Protein AF-X1RFG9-F1 (afdb_monomer)

pLDDT: mean 92.05, std 8.96, range [45.31, 98.62]

Organism: NCBI:txid412755

Mean predicted aligned error: 5.25 Å

Secondary structure (DSSP, 8-state):
-HHHHTTS---EEEE--TTSSHHHHHHHHHHTSTTTTS-EEEEEGGGS-TTTHHHHHH-B--SSS--B--HHHHTTTSEEEEETGGGS-HHHHHHHHHHHHHSEEE-BT---EEE---EEEEEESS-HHHHHHTTSS-HHHHHHH-SEEEE---GGG-GGGHHHHHHHHHHHHHHHHT---PPBPHHHHHHHHHS--TTHHHHHHHHHHHHHHHTBTB-TT--B-GGGS-HHHHTT--

Structure (mmCIF, N/CA/C/O backbone):
data_AF-X1RFG9-F1
#
_entry.id   AF-X1RFG9-F1
#
loop_
_atom_site.group_PDB
_atom_site.id
_atom_site.type_symbol
_atom_site.label_atom_id
_atom_site.label_alt_id
_atom_site.label_comp_id
_atom_site.label_asym_id
_atom_site.label_entity_id
_atom_site.label_seq_id
_atom_site.pdbx_PDB_ins_code
_atom_site.Cartn_x
_atom_site.Cartn_y
_atom_site.Cartn_z
_atom_site.occupancy
_atom_site.B_iso_or_equiv
_atom_site.auth_seq_id
_atom_site.auth_comp_id
_atom_site.auth_asym_id
_atom_site.auth_atom_id
_atom_site.pdbx_PDB_model_num
ATOM 1 N N . THR A 1 1 ? -14.366 -4.151 -11.966 1.00 81.12 1 THR A N 1
ATOM 2 C CA . THR A 1 1 ? -14.651 -4.233 -10.510 1.00 81.12 1 THR A CA 1
ATOM 3 C C . THR A 1 1 ? -14.489 -2.903 -9.799 1.00 81.12 1 THR A C 1
ATOM 5 O O . THR A 1 1 ? -15.421 -2.519 -9.107 1.00 81.12 1 THR A O 1
ATOM 8 N N . ILE A 1 2 ? -13.378 -2.178 -9.997 1.00 88.94 2 ILE A N 1
ATOM 9 C CA . ILE A 1 2 ? -13.101 -0.881 -9.343 1.00 88.94 2 ILE A CA 1
ATOM 10 C C . ILE A 1 2 ? -14.267 0.113 -9.486 1.00 88.94 2 ILE A C 1
ATOM 12 O O . ILE A 1 2 ? -14.798 0.557 -8.475 1.00 88.94 2 ILE A O 1
ATOM 16 N N . GLU A 1 3 ? -14.741 0.374 -10.706 1.00 91.88 3 GLU A N 1
ATOM 17 C CA . GLU A 1 3 ? -15.844 1.319 -10.975 1.00 91.88 3 GLU A CA 1
ATOM 18 C C . GLU A 1 3 ? -17.152 0.976 -10.248 1.00 91.88 3 GLU A C 1
ATOM 20 O O . GLU A 1 3 ? -17.924 1.860 -9.893 1.00 91.88 3 GLU A O 1
ATOM 25 N N . ARG A 1 4 ? -17.396 -0.312 -9.976 1.00 91.94 4 ARG A N 1
ATOM 26 C CA . ARG A 1 4 ? -18.598 -0.772 -9.266 1.00 91.94 4 ARG A CA 1
ATOM 27 C C . ARG A 1 4 ? -18.474 -0.616 -7.753 1.00 91.94 4 ARG A C 1
ATOM 29 O O . ARG A 1 4 ? -19.464 -0.341 -7.086 1.00 91.94 4 ARG A O 1
ATOM 36 N N . VAL A 1 5 ? -17.277 -0.825 -7.202 1.00 93.38 5 VAL A N 1
ATOM 37 C CA . VAL A 1 5 ? -17.048 -0.838 -5.744 1.00 93.38 5 VAL A CA 1
ATOM 38 C C . VAL A 1 5 ? -16.668 0.539 -5.204 1.00 93.38 5 VAL A C 1
ATOM 40 O O . VAL A 1 5 ? -16.960 0.845 -4.045 1.00 93.38 5 VAL A O 1
ATOM 43 N N . ALA A 1 6 ? -16.052 1.383 -6.033 1.00 94.06 6 ALA A N 1
ATOM 44 C CA . ALA A 1 6 ? -15.631 2.732 -5.685 1.00 94.06 6 ALA A CA 1
ATOM 45 C C . ALA A 1 6 ? -16.765 3.632 -5.157 1.00 94.06 6 ALA A C 1
ATOM 47 O O . ALA A 1 6 ? -16.565 4.194 -4.079 1.00 94.06 6 ALA A O 1
ATOM 48 N N . PRO A 1 7 ? -17.959 3.721 -5.783 1.00 94.25 7 PRO A N 1
ATOM 49 C CA . PRO A 1 7 ? -19.032 4.590 -5.290 1.00 94.25 7 PRO A CA 1
ATOM 50 C C . PRO A 1 7 ? -19.696 4.088 -3.997 1.00 94.25 7 PRO A C 1
ATOM 52 O O . PRO A 1 7 ? -20.419 4.838 -3.346 1.00 94.25 7 PRO A O 1
ATOM 55 N N . THR A 1 8 ? -19.467 2.831 -3.600 1.00 93.12 8 THR A N 1
ATOM 56 C CA . THR A 1 8 ? -19.996 2.275 -2.343 1.00 93.12 8 THR A CA 1
ATOM 57 C C . THR A 1 8 ? -19.135 2.685 -1.146 1.00 93.12 8 THR A C 1
ATOM 59 O O . THR A 1 8 ? -17.967 3.004 -1.314 1.00 93.12 8 THR A O 1
ATOM 62 N N . ASN A 1 9 ? -19.656 2.579 0.080 1.00 90.19 9 ASN A N 1
ATOM 63 C CA . ASN A 1 9 ? -18.851 2.673 1.310 1.00 90.19 9 ASN A CA 1
ATOM 64 C C . ASN A 1 9 ? -18.398 1.297 1.835 1.00 90.19 9 ASN A C 1
ATOM 66 O O . ASN A 1 9 ? -18.038 1.161 3.004 1.00 90.19 9 ASN A O 1
ATOM 70 N N . SER A 1 10 ? -18.417 0.260 0.989 1.00 93.19 10 SER A N 1
ATOM 71 C CA . SER A 1 10 ? -18.011 -1.081 1.410 1.00 93.19 10 SER A CA 1
ATOM 72 C C . SER A 1 10 ? -16.511 -1.152 1.716 1.00 93.19 10 SER A C 1
ATOM 74 O O . SER A 1 10 ? -15.704 -0.408 1.138 1.00 93.19 10 SER A O 1
ATOM 76 N N . ARG A 1 11 ? -16.161 -2.076 2.616 1.00 95.00 11 ARG A N 1
ATOM 77 C CA . ARG A 1 11 ? -14.784 -2.434 2.973 1.00 95.00 11 ARG A CA 1
ATOM 78 C C . ARG A 1 11 ? -14.236 -3.390 1.924 1.00 95.00 11 ARG A C 1
ATOM 80 O O . ARG A 1 11 ? -14.920 -4.323 1.503 1.00 95.00 11 ARG A O 1
ATOM 87 N N . ILE A 1 12 ? -13.020 -3.114 1.476 1.00 97.25 12 ILE A N 1
ATOM 88 C CA . ILE A 1 12 ? -12.398 -3.821 0.359 1.00 97.25 12 ILE A CA 1
ATOM 89 C C . ILE A 1 12 ? -11.110 -4.462 0.854 1.00 97.25 12 ILE A C 1
ATOM 91 O O . ILE A 1 12 ? -10.293 -3.789 1.483 1.00 97.25 12 ILE A O 1
ATOM 95 N N . MET A 1 13 ? -10.920 -5.737 0.521 1.00 97.94 13 MET A N 1
ATOM 96 C CA . MET A 1 13 ? -9.656 -6.443 0.708 1.00 97.94 13 MET A CA 1
ATOM 97 C C . MET A 1 13 ? -8.995 -6.650 -0.651 1.00 97.94 13 MET A C 1
ATOM 99 O O . MET A 1 13 ? -9.533 -7.353 -1.503 1.00 97.94 13 MET A O 1
ATOM 103 N N . ILE A 1 14 ? -7.830 -6.040 -0.846 1.00 98.31 14 ILE A N 1
ATOM 104 C CA . ILE A 1 14 ? -7.024 -6.163 -2.057 1.00 98.31 14 ILE A CA 1
ATOM 105 C C . ILE A 1 14 ? -5.952 -7.233 -1.836 1.00 98.31 14 ILE A C 1
ATOM 107 O O . ILE A 1 14 ? -5.046 -7.061 -1.025 1.00 98.31 14 ILE A O 1
ATOM 111 N N . THR A 1 15 ? -6.011 -8.326 -2.579 1.00 97.88 15 THR A N 1
ATOM 112 C CA . THR A 1 15 ? -5.008 -9.396 -2.513 1.00 97.88 15 THR A CA 1
ATOM 113 C C . THR A 1 15 ? -4.150 -9.395 -3.766 1.00 97.88 15 THR A C 1
ATOM 115 O O . THR A 1 15 ? -4.581 -8.954 -4.830 1.00 97.88 15 THR A O 1
ATOM 118 N N . GLY A 1 16 ? -2.906 -9.838 -3.636 1.00 96.88 16 GLY A N 1
ATOM 119 C CA . GLY A 1 16 ? -1.986 -9.932 -4.762 1.00 96.88 16 GLY A CA 1
ATOM 120 C C . GLY A 1 16 ? -0.528 -9.837 -4.327 1.00 96.88 16 GLY A C 1
ATOM 121 O O . GLY A 1 16 ? -0.236 -9.360 -3.222 1.00 96.88 16 GLY A O 1
ATOM 122 N N . PRO A 1 17 ? 0.409 -10.249 -5.187 1.00 96.25 17 PRO A N 1
ATOM 123 C CA . PRO A 1 17 ? 1.809 -10.341 -4.813 1.00 96.25 17 PRO A CA 1
ATOM 124 C C . PRO A 1 17 ? 2.425 -8.971 -4.493 1.00 96.25 17 PRO A C 1
ATOM 126 O O . PRO A 1 17 ? 1.885 -7.895 -4.795 1.00 96.25 17 PRO A O 1
ATOM 129 N N . SER A 1 18 ? 3.577 -8.994 -3.821 1.00 93.50 18 SER A N 1
ATOM 130 C CA . SER A 1 18 ? 4.310 -7.768 -3.499 1.00 93.50 18 SER A CA 1
ATOM 131 C C . SER A 1 18 ? 4.731 -7.044 -4.780 1.00 93.50 18 SER A C 1
ATOM 133 O O . SER A 1 18 ? 5.185 -7.654 -5.744 1.00 93.50 18 SER A O 1
ATOM 135 N N . GLY A 1 19 ? 4.562 -5.721 -4.798 1.00 93.69 19 GLY A N 1
ATOM 136 C CA . GLY A 1 19 ? 4.935 -4.896 -5.949 1.00 93.69 1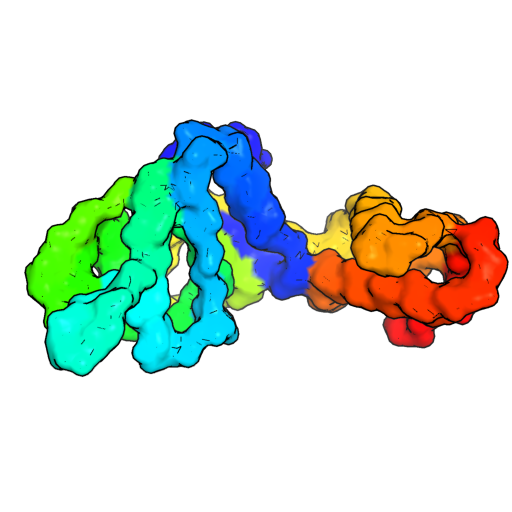9 GLY A CA 1
ATOM 137 C C . GLY A 1 19 ? 3.963 -4.949 -7.133 1.00 93.69 19 GLY A C 1
ATOM 138 O O . GLY A 1 19 ? 4.248 -4.328 -8.149 1.00 93.69 19 GLY A O 1
ATOM 139 N N . ALA A 1 20 ? 2.815 -5.628 -7.028 1.00 96.12 20 ALA A N 1
ATOM 140 C CA . ALA A 1 20 ? 1.841 -5.739 -8.122 1.00 96.12 20 ALA A CA 1
ATOM 141 C C . ALA A 1 20 ? 0.942 -4.499 -8.325 1.00 96.12 20 ALA A C 1
ATOM 143 O O . ALA A 1 20 ? 0.109 -4.480 -9.221 1.00 96.12 20 ALA A O 1
ATOM 144 N N . GLY A 1 21 ? 1.073 -3.444 -7.514 1.00 95.25 21 GLY A N 1
ATOM 145 C CA . GLY A 1 21 ? 0.243 -2.235 -7.658 1.00 95.25 21 GLY A CA 1
ATOM 146 C C . GLY A 1 21 ? -1.072 -2.253 -6.863 1.00 95.25 21 GLY A C 1
ATOM 147 O O . GLY A 1 21 ? -2.044 -1.603 -7.248 1.00 95.25 21 GLY A O 1
ATOM 148 N N . LYS A 1 22 ? -1.105 -2.953 -5.719 1.00 97.38 22 LYS A N 1
ATOM 149 C CA . LYS A 1 22 ? -2.248 -2.936 -4.783 1.00 97.38 22 LYS A CA 1
ATOM 150 C C . LYS A 1 22 ? -2.592 -1.522 -4.294 1.00 97.38 22 LYS A C 1
ATOM 152 O O . LYS A 1 22 ? -3.759 -1.145 -4.282 1.00 97.38 22 LYS A O 1
ATOM 157 N N . GLU A 1 23 ? -1.583 -0.702 -3.991 1.00 96.31 23 GLU A N 1
ATOM 158 C CA . GLU A 1 23 ? -1.803 0.695 -3.588 1.00 96.31 23 GLU A CA 1
ATOM 159 C C . GLU A 1 23 ? -2.392 1.539 -4.725 1.00 96.31 23 GLU A C 1
ATOM 161 O O . GLU A 1 23 ? -3.317 2.311 -4.489 1.00 96.31 23 GLU A O 1
ATOM 166 N N . LEU A 1 24 ? -1.918 1.372 -5.966 1.00 94.81 24 LEU A N 1
ATOM 167 C CA . LEU A 1 24 ? -2.497 2.065 -7.125 1.00 94.81 24 LEU A CA 1
ATOM 168 C C . LEU A 1 24 ? -3.969 1.691 -7.309 1.00 94.81 24 LEU A C 1
ATOM 170 O O . LEU A 1 24 ? -4.799 2.560 -7.557 1.00 94.81 24 LEU A O 1
ATOM 174 N N . THR A 1 25 ? -4.306 0.419 -7.091 1.00 97.06 25 THR A N 1
ATOM 175 C CA . THR A 1 25 ? -5.696 -0.051 -7.088 1.00 97.06 25 THR A CA 1
ATOM 176 C C . THR A 1 25 ? -6.516 0.649 -5.998 1.00 97.06 25 THR A C 1
ATOM 178 O O . THR A 1 25 ? -7.604 1.151 -6.277 1.00 97.06 25 THR A O 1
ATOM 181 N N . ALA A 1 26 ? -5.992 0.762 -4.772 1.00 97.88 26 ALA A N 1
ATOM 182 C CA . ALA A 1 26 ? -6.652 1.487 -3.682 1.00 97.88 26 ALA A CA 1
ATOM 183 C C . ALA A 1 26 ? -6.827 2.987 -3.984 1.00 97.88 26 ALA A C 1
ATOM 185 O O . ALA A 1 26 ? -7.887 3.554 -3.710 1.00 97.88 26 ALA A O 1
ATOM 186 N N . ARG A 1 27 ? -5.823 3.629 -4.593 1.00 97.69 27 ARG A N 1
ATOM 187 C CA . ARG A 1 27 ? -5.884 5.038 -5.012 1.00 97.69 27 ARG A CA 1
ATOM 188 C C . ARG A 1 27 ? -6.893 5.263 -6.136 1.00 97.69 27 ARG A C 1
ATOM 190 O O . ARG A 1 27 ? -7.629 6.243 -6.087 1.00 97.69 27 ARG A O 1
ATOM 197 N N . ALA A 1 28 ? -6.988 4.345 -7.096 1.00 97.12 28 ALA A N 1
ATOM 198 C CA . ALA A 1 28 ? -8.013 4.389 -8.136 1.00 97.12 28 ALA A CA 1
ATOM 199 C C . ALA A 1 28 ? -9.425 4.264 -7.539 1.00 97.12 28 ALA A C 1
ATOM 201 O O . ALA A 1 28 ? -10.320 5.029 -7.895 1.00 97.12 28 ALA A O 1
ATOM 202 N N . ILE A 1 29 ? -9.614 3.360 -6.567 1.00 97.88 29 ILE A N 1
ATOM 203 C CA . ILE A 1 29 ? -10.873 3.249 -5.813 1.00 97.88 29 ILE A CA 1
ATOM 204 C C . ILE A 1 29 ? -11.190 4.565 -5.093 1.00 97.88 29 ILE A C 1
ATOM 206 O O . ILE A 1 29 ? -12.329 5.019 -5.149 1.00 97.88 29 ILE A O 1
ATOM 210 N N . HIS A 1 30 ? -10.206 5.190 -4.439 1.00 98.38 30 HIS A N 1
ATOM 211 C CA . HIS A 1 30 ? -10.390 6.481 -3.774 1.00 98.38 30 HIS A CA 1
ATOM 212 C C . HIS A 1 30 ? -10.837 7.577 -4.747 1.00 98.38 30 HIS A C 1
ATOM 214 O O . HIS A 1 30 ? -11.851 8.231 -4.497 1.00 98.38 30 HIS A O 1
ATOM 220 N N . ALA A 1 31 ? -10.127 7.730 -5.868 1.00 97.81 31 ALA A N 1
ATOM 221 C CA . ALA A 1 31 ? -10.395 8.755 -6.876 1.00 97.81 31 ALA A CA 1
ATOM 222 C C . ALA A 1 31 ? -11.808 8.649 -7.474 1.00 97.81 31 ALA A C 1
ATOM 224 O O . ALA A 1 31 ? -12.441 9.667 -7.740 1.00 97.81 31 ALA A O 1
ATOM 225 N N . LEU A 1 32 ? -12.319 7.426 -7.630 1.00 97.38 32 LEU A N 1
ATOM 226 C CA . LEU A 1 32 ? -13.655 7.147 -8.167 1.00 97.38 32 LEU A CA 1
ATOM 227 C C . LEU A 1 32 ? -14.749 7.055 -7.085 1.00 97.38 32 LEU A C 1
ATOM 229 O O . LEU A 1 32 ? -15.901 6.753 -7.394 1.00 97.38 32 LEU A O 1
ATOM 233 N N . SER A 1 33 ? -14.410 7.265 -5.811 1.00 97.25 33 SER A N 1
ATOM 234 C CA . SER A 1 33 ? -15.366 7.171 -4.705 1.00 97.25 33 SER A CA 1
ATOM 235 C C . SER A 1 33 ? -16.075 8.491 -4.413 1.00 97.25 33 SER A C 1
ATOM 237 O O . SER A 1 33 ? -15.621 9.572 -4.786 1.00 97.25 33 SER A O 1
ATOM 239 N N . THR A 1 34 ? -17.151 8.417 -3.627 1.00 96.56 34 THR A N 1
ATOM 240 C CA . THR A 1 34 ? -17.831 9.594 -3.057 1.00 96.56 34 THR A CA 1
ATOM 241 C C . THR A 1 34 ? -16.954 10.387 -2.079 1.00 96.56 34 THR A C 1
ATOM 243 O O . THR A 1 34 ? -17.296 11.514 -1.729 1.00 96.56 34 THR A O 1
ATOM 246 N N . ARG A 1 35 ? -15.815 9.819 -1.657 1.00 96.81 35 ARG A N 1
ATOM 247 C CA . ARG A 1 35 ? -14.840 10.414 -0.734 1.00 96.81 35 ARG A CA 1
ATOM 248 C C . ARG A 1 35 ? -13.589 10.948 -1.430 1.00 96.81 35 ARG A C 1
ATOM 250 O O . ARG A 1 35 ? -12.638 11.284 -0.743 1.00 96.81 35 ARG A O 1
ATOM 257 N N . SER A 1 36 ? -13.580 11.067 -2.758 1.00 97.19 36 SER A N 1
ATOM 258 C CA . SER A 1 36 ? -12.397 11.461 -3.545 1.00 97.19 36 SER A CA 1
ATOM 259 C C . SER A 1 36 ? -11.780 12.818 -3.176 1.00 97.19 36 SER A C 1
ATOM 261 O O . SER A 1 36 ? -10.603 13.046 -3.444 1.00 97.19 36 SER A O 1
ATOM 263 N N . LYS A 1 37 ? -12.561 13.717 -2.560 1.00 97.81 37 LYS A N 1
ATOM 264 C CA . LYS A 1 37 ? -12.093 15.014 -2.035 1.00 97.81 37 LYS A CA 1
ATOM 265 C C . LYS A 1 37 ? -11.505 14.933 -0.619 1.00 97.81 37 LYS A C 1
ATOM 267 O O . LYS A 1 37 ? -10.949 15.920 -0.147 1.00 97.81 37 LYS A O 1
ATOM 272 N N . GLY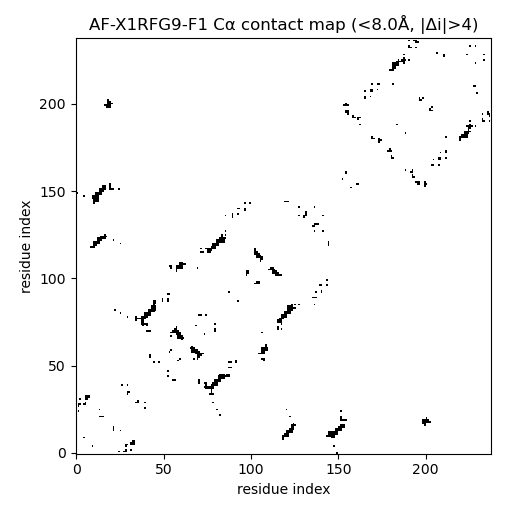 A 1 38 ? -11.694 13.812 0.073 1.00 97.88 38 GLY A N 1
ATOM 273 C CA . GLY A 1 38 ? -11.180 13.570 1.415 1.00 97.88 38 GLY A CA 1
ATOM 274 C C . GLY A 1 38 ? -9.725 13.088 1.409 1.00 97.88 38 GLY A C 1
ATOM 275 O O . GLY A 1 38 ? -9.135 12.865 0.349 1.00 97.88 38 GLY A O 1
ATOM 276 N N . PRO A 1 39 ? -9.124 12.926 2.598 1.00 98.38 39 PRO A N 1
ATOM 277 C CA . PRO A 1 39 ? -7.765 12.419 2.720 1.00 98.38 39 PRO A CA 1
ATOM 278 C C . PRO A 1 39 ? -7.665 10.946 2.296 1.00 98.38 39 PRO A C 1
ATOM 280 O O . PRO A 1 39 ? -8.539 10.131 2.592 1.00 98.38 39 PRO A O 1
ATOM 283 N N . PHE A 1 40 ? -6.551 10.591 1.654 1.00 98.62 40 PHE A N 1
ATOM 284 C CA . PHE A 1 40 ? -6.126 9.203 1.466 1.00 98.62 40 PHE A CA 1
ATOM 285 C C . PHE A 1 40 ? -4.880 8.959 2.310 1.00 98.62 40 PHE A C 1
ATOM 287 O O . PHE A 1 40 ? -3.779 9.362 1.928 1.00 98.62 40 PHE A O 1
ATOM 294 N N . VAL A 1 41 ? -5.055 8.308 3.456 1.00 98.50 41 VAL A N 1
ATOM 295 C CA . VAL A 1 41 ? -3.961 8.007 4.385 1.00 98.50 41 VAL A CA 1
ATOM 296 C C . VAL A 1 41 ? -3.508 6.574 4.160 1.00 98.50 41 VAL A C 1
ATOM 298 O O . VAL A 1 41 ? -4.315 5.648 4.220 1.00 98.50 41 VAL A O 1
ATOM 301 N N . ASN A 1 42 ? -2.220 6.390 3.880 1.00 98.12 42 ASN A N 1
ATOM 302 C CA . ASN A 1 42 ? -1.606 5.076 3.713 1.00 98.12 42 ASN A CA 1
ATOM 303 C C . ASN A 1 42 ? -0.836 4.715 4.985 1.00 98.12 42 ASN A C 1
ATOM 305 O O . ASN A 1 42 ? 0.112 5.410 5.343 1.00 98.12 42 ASN A O 1
ATOM 309 N N . LEU A 1 43 ? -1.221 3.615 5.626 1.00 98.00 43 LEU A N 1
ATOM 310 C CA . LEU A 1 43 ? -0.493 3.024 6.740 1.00 98.00 43 LEU A CA 1
ATOM 311 C C . LEU A 1 43 ? 0.011 1.645 6.316 1.00 98.00 43 LEU A C 1
ATOM 313 O O . LEU A 1 43 ? -0.777 0.727 6.086 1.00 98.00 43 LEU A O 1
ATOM 317 N N . ASN A 1 44 ? 1.332 1.506 6.202 1.00 97.00 44 ASN A N 1
ATOM 318 C CA . ASN A 1 44 ? 1.972 0.255 5.817 1.00 97.00 44 ASN A CA 1
ATOM 319 C C . ASN A 1 44 ? 2.444 -0.516 7.046 1.00 97.00 44 ASN A C 1
ATOM 321 O O . ASN A 1 44 ? 3.441 -0.150 7.673 1.00 97.00 44 ASN A O 1
ATOM 325 N N . ALA A 1 45 ? 1.732 -1.597 7.368 1.00 96.31 45 ALA A N 1
ATOM 326 C CA . ALA A 1 45 ? 2.003 -2.361 8.572 1.00 96.31 45 ALA A CA 1
ATOM 327 C C . ALA A 1 45 ? 3.378 -3.045 8.533 1.00 96.31 45 ALA A C 1
ATOM 329 O O . ALA A 1 45 ? 4.059 -3.094 9.551 1.00 96.31 45 ALA A O 1
ATOM 330 N N . ALA A 1 46 ? 3.842 -3.456 7.349 1.00 94.88 46 ALA A N 1
ATOM 331 C CA . ALA A 1 46 ? 5.142 -4.103 7.175 1.00 94.88 46 ALA A CA 1
ATOM 332 C C . ALA A 1 46 ? 6.348 -3.179 7.455 1.00 94.88 46 ALA A C 1
ATOM 334 O O . ALA A 1 46 ? 7.471 -3.659 7.581 1.00 94.88 46 ALA A O 1
ATOM 335 N N . THR A 1 47 ? 6.148 -1.856 7.529 1.00 94.62 47 THR A N 1
ATOM 336 C CA . THR A 1 47 ? 7.226 -0.878 7.794 1.00 94.62 47 THR A CA 1
ATOM 337 C C . THR A 1 47 ? 7.238 -0.339 9.223 1.00 94.62 47 THR A C 1
ATOM 339 O O . THR A 1 47 ? 8.102 0.467 9.562 1.00 94.62 47 THR A O 1
ATOM 342 N N . ILE A 1 48 ? 6.276 -0.741 10.056 1.00 95.44 48 ILE A N 1
ATOM 343 C CA . ILE A 1 48 ? 6.101 -0.222 11.414 1.00 95.44 48 ILE A CA 1
ATOM 344 C C . ILE A 1 48 ? 6.455 -1.330 12.402 1.00 95.44 48 ILE A C 1
ATOM 346 O O . ILE A 1 48 ? 5.977 -2.455 12.273 1.00 95.44 48 ILE A O 1
ATOM 350 N N . THR A 1 49 ? 7.285 -1.023 13.402 1.00 95.94 49 THR A N 1
ATOM 351 C CA . THR A 1 49 ? 7.599 -2.010 14.442 1.00 95.94 49 THR A CA 1
ATOM 352 C C . THR A 1 49 ? 6.346 -2.328 15.265 1.00 95.94 49 THR A C 1
ATOM 354 O O . THR A 1 49 ? 5.497 -1.444 15.445 1.00 95.94 49 THR A O 1
ATOM 357 N N . PRO A 1 50 ? 6.204 -3.556 15.794 1.00 93.62 50 PRO A N 1
ATOM 358 C CA . PRO A 1 50 ? 5.012 -3.944 16.542 1.00 93.62 50 PRO A CA 1
ATOM 359 C C . PRO A 1 50 ? 4.643 -2.978 17.675 1.00 93.62 50 PRO A C 1
ATOM 361 O O . PRO A 1 50 ? 3.473 -2.641 17.847 1.00 93.62 50 PRO A O 1
ATOM 364 N N . GLU A 1 51 ? 5.647 -2.458 18.380 1.00 92.31 51 GLU A N 1
ATOM 365 C CA . GLU A 1 51 ? 5.504 -1.561 19.533 1.00 92.31 51 GLU A CA 1
ATOM 366 C C . GLU A 1 51 ? 4.975 -0.179 19.131 1.00 92.31 51 GLU A C 1
ATOM 368 O O . GLU A 1 51 ? 4.346 0.513 19.929 1.00 92.31 51 GLU A O 1
ATOM 373 N N . ARG A 1 52 ? 5.224 0.239 17.884 1.00 94.81 52 ARG A N 1
ATOM 374 C CA . ARG A 1 52 ? 4.793 1.540 17.362 1.00 94.81 52 ARG A CA 1
ATOM 375 C C . ARG A 1 52 ? 3.459 1.489 16.635 1.00 94.81 52 ARG A C 1
ATOM 377 O O . ARG A 1 52 ? 2.863 2.545 16.433 1.00 94.81 52 ARG A O 1
ATOM 384 N N . MET A 1 53 ? 2.970 0.304 16.267 1.00 96.50 53 MET A N 1
ATOM 385 C CA . MET A 1 53 ? 1.769 0.159 15.439 1.00 96.50 53 MET A CA 1
ATOM 386 C C . MET A 1 53 ? 0.565 0.911 16.005 1.00 96.50 53 MET A C 1
ATOM 388 O O . MET A 1 53 ? -0.132 1.618 15.280 1.00 96.50 53 MET A O 1
ATOM 392 N N . GLU A 1 54 ? 0.323 0.779 17.308 1.00 94.94 54 GLU A N 1
ATOM 393 C CA . GLU A 1 54 ? -0.818 1.434 17.938 1.00 94.94 54 GLU A CA 1
ATOM 394 C C . GLU A 1 54 ? -0.693 2.956 17.930 1.00 94.94 54 GLU A C 1
ATOM 396 O O . GLU A 1 54 ? -1.679 3.645 17.688 1.00 94.94 54 GLU A O 1
ATOM 401 N N . VAL A 1 55 ? 0.513 3.483 18.141 1.00 95.06 55 VAL A N 1
ATOM 402 C CA . VAL A 1 55 ? 0.761 4.928 18.121 1.00 95.06 55 VAL A CA 1
ATOM 403 C C . VAL A 1 55 ? 0.596 5.488 16.709 1.00 95.06 55 VAL A C 1
ATOM 405 O O . VAL A 1 55 ? 0.024 6.560 16.546 1.00 95.06 55 VAL A O 1
ATOM 408 N N . GLU A 1 56 ? 1.044 4.777 15.673 1.00 96.81 56 GLU A N 1
ATOM 409 C CA . GLU A 1 56 ? 0.843 5.213 14.284 1.00 96.81 56 GLU A CA 1
ATOM 410 C C . GLU A 1 56 ? -0.642 5.159 13.876 1.00 96.81 56 GLU A C 1
ATOM 412 O O . GLU A 1 56 ? -1.134 6.054 13.189 1.00 96.81 56 GLU A O 1
ATOM 417 N N . LEU A 1 57 ? -1.390 4.149 14.331 1.00 96.94 57 LEU A N 1
ATOM 418 C CA . LEU A 1 57 ? -2.794 3.962 13.955 1.00 96.94 57 LEU A CA 1
ATOM 419 C C . LEU A 1 57 ? -3.764 4.850 14.756 1.00 96.94 57 LEU A C 1
ATOM 421 O O . LEU A 1 57 ? -4.663 5.464 14.175 1.00 96.94 57 LEU 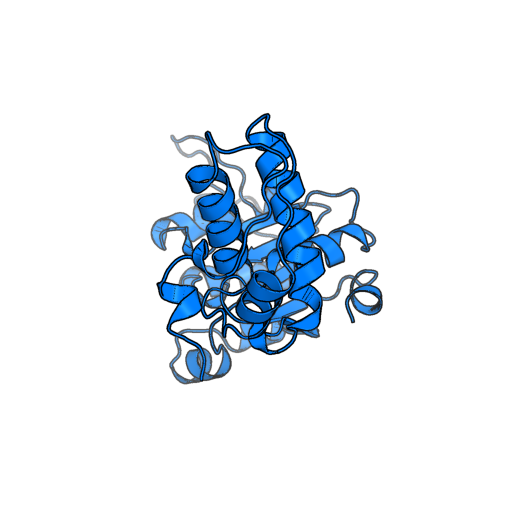A O 1
ATOM 425 N N . PHE A 1 58 ? -3.586 4.916 16.078 1.00 96.56 58 PHE A N 1
ATOM 426 C CA . PHE A 1 58 ? -4.489 5.588 17.023 1.00 96.56 58 PHE A CA 1
ATOM 427 C C . PHE A 1 58 ? -3.934 6.912 17.564 1.00 96.56 58 PHE A C 1
ATOM 429 O O . PHE A 1 58 ? -4.683 7.695 18.144 1.00 96.56 58 PHE A O 1
ATOM 436 N N . GLY A 1 59 ? -2.646 7.205 17.383 1.00 95.50 59 GLY A N 1
ATOM 437 C CA . GLY A 1 59 ? -2.014 8.371 17.996 1.00 95.50 59 GLY A CA 1
ATOM 438 C C . GLY A 1 59 ? -1.775 8.190 19.496 1.00 95.50 59 GLY A C 1
ATOM 439 O O . GLY A 1 59 ? -2.101 7.156 20.083 1.00 95.50 59 GLY A O 1
ATOM 440 N N . THR A 1 60 ? -1.222 9.220 20.133 1.00 93.88 60 THR A N 1
ATOM 441 C CA . THR A 1 60 ? -0.972 9.249 21.583 1.00 93.88 60 THR A CA 1
ATOM 442 C C . THR A 1 60 ? -1.530 10.525 22.195 1.00 93.88 60 THR A C 1
ATOM 444 O O . THR A 1 60 ? -1.446 11.598 21.584 1.00 93.88 60 THR A O 1
ATOM 447 N N . GLU A 1 61 ? -2.093 10.421 23.399 1.00 88.69 61 GLU A N 1
ATOM 448 C CA . GLU A 1 61 ? -2.284 11.605 24.239 1.00 88.69 61 GLU A CA 1
ATOM 449 C C . GLU A 1 61 ? -0.942 12.075 24.811 1.00 88.69 61 GLU A C 1
ATOM 451 O O . GLU A 1 61 ? 0.025 11.313 24.889 1.00 88.69 61 GLU A O 1
ATOM 456 N N . SER A 1 62 ? -0.888 13.351 25.192 1.00 76.56 62 SER A N 1
ATOM 457 C CA . SER A 1 62 ? 0.241 13.895 25.941 1.00 76.56 62 SER A CA 1
ATOM 458 C C . SER A 1 62 ? -0.005 13.681 27.431 1.00 76.56 62 SER A C 1
ATOM 460 O O . SER A 1 62 ? -0.893 14.310 27.997 1.00 76.56 62 SER A O 1
ATOM 462 N N . ASP A 1 63 ? 0.802 12.821 28.047 1.00 59.44 63 ASP A N 1
ATOM 463 C CA . ASP A 1 63 ? 0.974 12.747 29.504 1.00 59.44 63 ASP A CA 1
ATOM 464 C C . ASP A 1 63 ? 2.472 12.952 29.817 1.00 59.44 63 ASP A C 1
ATOM 466 O O . ASP A 1 63 ? 3.175 12.082 30.325 1.00 59.44 63 ASP A O 1
ATOM 470 N N . GLY A 1 64 ? 3.004 14.101 29.367 1.00 62.53 64 GLY A N 1
ATOM 471 C CA . GLY A 1 64 ? 4.427 14.469 29.475 1.00 62.53 64 GLY A CA 1
ATOM 472 C C . GLY A 1 64 ? 5.284 14.253 28.214 1.00 62.53 64 GLY A C 1
ATOM 473 O O . GLY A 1 64 ? 6.480 14.529 28.252 1.00 62.53 64 GLY A O 1
ATOM 474 N N . GLY A 1 65 ? 4.695 13.801 27.097 1.00 66.38 65 GLY A N 1
ATOM 475 C CA . GLY A 1 65 ? 5.344 13.670 25.777 1.00 66.38 65 GLY A CA 1
ATOM 476 C C . GLY A 1 65 ? 4.645 14.467 24.663 1.00 66.38 65 GLY A C 1
ATOM 477 O O . GLY A 1 65 ? 3.637 15.131 24.908 1.00 66.38 65 GLY A O 1
ATOM 478 N N . GLU A 1 66 ? 5.150 14.404 23.425 1.00 74.44 66 GLU A N 1
ATOM 479 C CA . GLU A 1 66 ? 4.503 15.060 22.277 1.00 74.44 66 GLU A CA 1
ATOM 480 C C . GLU A 1 66 ? 3.211 14.338 21.868 1.00 74.44 66 GLU A C 1
ATOM 482 O O . GLU A 1 66 ? 3.193 13.134 21.609 1.00 74.44 66 GLU A O 1
ATOM 487 N N . ARG A 1 67 ? 2.113 15.098 21.779 1.00 86.88 67 ARG A N 1
ATOM 488 C CA . ARG A 1 67 ? 0.841 14.610 21.238 1.00 86.88 67 ARG A CA 1
ATOM 489 C C . ARG A 1 67 ? 1.024 14.247 19.765 1.00 86.88 67 ARG A C 1
ATOM 491 O O . ARG A 1 67 ? 1.465 15.081 18.978 1.00 86.88 67 ARG A O 1
ATOM 498 N N . LYS A 1 68 ? 0.571 13.054 19.376 1.00 91.56 68 LYS A N 1
ATOM 499 C CA . LYS A 1 68 ? 0.577 12.601 17.980 1.00 91.56 68 LYS A CA 1
ATOM 500 C C . LYS A 1 68 ? -0.830 12.245 17.512 1.00 91.56 68 LYS A C 1
ATOM 502 O O . LYS A 1 68 ? -1.539 11.493 18.179 1.00 91.56 68 LYS A O 1
ATOM 507 N N . VAL A 1 69 ? -1.212 12.785 16.358 1.00 94.62 69 VAL A N 1
ATOM 508 C CA . VAL A 1 69 ? -2.419 12.396 15.617 1.00 94.62 69 VAL A CA 1
ATOM 509 C C . VAL A 1 69 ? -2.145 11.052 14.933 1.00 94.62 69 VAL A C 1
ATOM 511 O O . VAL A 1 69 ? -1.069 10.858 14.376 1.00 94.62 69 VAL A O 1
ATOM 514 N N . GLY A 1 70 ? -3.081 10.108 15.039 1.00 97.00 70 GLY A N 1
ATOM 515 C CA . GLY A 1 70 ? -2.970 8.789 14.408 1.00 97.00 70 GLY A CA 1
ATOM 516 C C . GLY A 1 70 ? -3.642 8.731 13.040 1.00 97.00 70 GLY A C 1
ATOM 517 O O . GLY A 1 70 ? -4.536 9.528 12.745 1.00 97.00 70 GLY A O 1
ATOM 518 N N . ALA A 1 71 ? -3.290 7.724 12.242 1.00 98.00 71 ALA A N 1
ATOM 519 C CA . ALA A 1 71 ? -3.779 7.552 10.875 1.00 98.00 71 ALA A CA 1
ATOM 520 C C . ALA A 1 71 ? -5.316 7.503 10.754 1.00 98.00 71 ALA A C 1
ATOM 522 O O . ALA A 1 71 ? -5.873 7.956 9.757 1.00 98.00 71 ALA A O 1
ATOM 523 N N . LEU A 1 72 ? -6.029 6.984 11.764 1.00 97.88 72 LEU A N 1
ATOM 524 C CA . LEU A 1 72 ? -7.500 6.994 11.782 1.00 97.88 72 LEU A CA 1
ATOM 525 C C . LEU A 1 72 ? -8.089 8.408 11.855 1.00 97.88 72 LEU A C 1
ATOM 527 O O . LEU A 1 72 ? -9.121 8.675 11.242 1.00 97.88 72 LEU A O 1
ATOM 531 N N . GLU A 1 73 ? -7.458 9.302 12.614 1.00 97.25 73 GLU A N 1
ATOM 532 C CA . GLU A 1 73 ? -7.888 10.697 12.724 1.00 97.25 73 GLU A CA 1
ATOM 533 C C . GLU A 1 73 ? -7.479 11.485 11.475 1.00 97.25 73 GLU A C 1
ATOM 535 O O . GLU A 1 73 ? -8.297 12.227 10.937 1.00 97.25 73 GLU A O 1
ATOM 540 N N . GLU A 1 74 ? -6.270 11.256 10.949 1.00 98.12 74 GLU A N 1
ATOM 541 C CA . GLU A 1 74 ? -5.815 11.849 9.680 1.00 98.12 74 GLU A CA 1
ATOM 542 C C . GLU A 1 74 ? -6.722 11.471 8.499 1.00 98.12 74 GLU A C 1
ATOM 544 O O . GLU A 1 74 ? -6.936 12.274 7.593 1.00 98.12 74 GLU A O 1
ATOM 549 N N . ALA A 1 75 ? -7.278 10.256 8.509 1.00 98.25 75 ALA A N 1
ATOM 550 C CA . ALA A 1 75 ? -8.145 9.743 7.452 1.00 98.25 75 ALA A CA 1
ATOM 551 C C . ALA A 1 75 ? -9.614 10.177 7.580 1.00 98.25 75 ALA A C 1
ATOM 553 O O . ALA A 1 75 ? -10.445 9.759 6.766 1.00 98.25 75 ALA A O 1
ATOM 554 N N . HIS A 1 76 ? -9.969 10.962 8.601 1.00 97.94 76 HIS A N 1
ATOM 555 C CA . HIS A 1 76 ? -11.352 11.356 8.859 1.00 97.94 76 HIS A CA 1
ATOM 556 C C . HIS A 1 76 ? -12.001 12.032 7.637 1.00 97.94 76 HIS A C 1
ATOM 558 O O . HIS A 1 76 ? -11.435 12.936 7.028 1.00 97.94 76 HIS A O 1
ATOM 564 N N . GLY A 1 77 ? -13.204 11.583 7.263 1.00 97.31 77 GLY A N 1
ATOM 565 C CA . GLY A 1 77 ? -13.925 12.032 6.064 1.00 97.31 77 GLY A CA 1
ATOM 566 C C . GLY A 1 77 ? -13.418 11.420 4.750 1.00 97.31 77 GLY A C 1
ATOM 567 O O . GLY A 1 77 ? -14.019 11.634 3.700 1.00 97.31 77 GLY A O 1
ATOM 568 N N . GLY A 1 78 ? -12.347 10.625 4.797 1.00 98.06 78 GLY A N 1
ATOM 569 C CA . GLY A 1 78 ? -11.675 10.043 3.640 1.00 98.06 78 GLY A CA 1
ATOM 570 C C . GLY A 1 78 ? -11.517 8.526 3.734 1.00 98.06 78 GLY A C 1
ATOM 571 O O . GLY A 1 78 ? -12.437 7.812 4.165 1.00 98.06 78 GLY A O 1
ATOM 572 N N . ILE A 1 79 ? -10.359 8.043 3.279 1.00 98.50 79 ILE A N 1
ATOM 573 C CA . ILE A 1 79 ? -9.982 6.629 3.236 1.00 98.50 79 ILE A CA 1
ATOM 574 C C . ILE A 1 79 ? -8.702 6.388 4.037 1.00 98.50 79 ILE A C 1
ATOM 576 O O . ILE A 1 79 ? -7.689 7.053 3.822 1.00 98.50 79 ILE A O 1
ATOM 580 N N . LEU A 1 80 ? -8.740 5.363 4.890 1.00 98.38 80 LEU A N 1
ATOM 581 C CA . LEU A 1 80 ? -7.550 4.744 5.464 1.00 98.38 80 LEU A CA 1
ATOM 582 C C . LEU A 1 80 ? -7.227 3.474 4.678 1.00 98.38 80 LEU A C 1
ATOM 584 O O . LEU A 1 80 ? -8.004 2.513 4.670 1.00 98.38 80 LEU A O 1
ATOM 588 N N . TYR A 1 81 ? -6.076 3.477 4.017 1.00 98.62 81 TYR A N 1
ATOM 589 C CA . TYR A 1 81 ? -5.520 2.317 3.345 1.00 98.62 81 TYR A CA 1
ATOM 590 C C . TYR A 1 81 ? -4.535 1.599 4.271 1.00 98.62 81 TYR A C 1
ATOM 592 O O . TYR A 1 81 ? -3.483 2.136 4.609 1.00 98.62 81 TYR A O 1
ATOM 600 N N . LEU A 1 82 ? -4.889 0.380 4.676 1.00 98.31 82 LEU A N 1
ATOM 601 C CA . LEU A 1 82 ? -4.055 -0.508 5.482 1.00 98.31 82 LEU A CA 1
ATOM 602 C C . LEU A 1 82 ? -3.273 -1.440 4.551 1.00 98.31 82 LEU A C 1
ATOM 604 O O . LEU A 1 82 ? -3.794 -2.457 4.079 1.00 98.31 82 LEU A O 1
ATOM 608 N N . ASN A 1 83 ? -2.030 -1.072 4.255 1.00 97.94 83 ASN A N 1
ATOM 609 C CA . ASN A 1 83 ? -1.145 -1.864 3.413 1.00 97.94 83 ASN A CA 1
ATOM 610 C C . ASN A 1 83 ? -0.485 -2.993 4.219 1.00 97.94 83 ASN A C 1
ATOM 612 O O . ASN A 1 83 ? -0.072 -2.782 5.357 1.00 97.94 83 ASN A O 1
ATOM 616 N N . GLU A 1 84 ? -0.402 -4.175 3.606 1.00 97.06 84 GLU A N 1
ATOM 617 C CA . GLU A 1 84 ? 0.098 -5.414 4.219 1.00 97.06 84 GLU A CA 1
ATOM 618 C C . GLU A 1 84 ? -0.516 -5.723 5.603 1.00 97.06 84 GLU A C 1
ATOM 620 O O . GLU A 1 84 ? 0.175 -5.948 6.589 1.00 97.06 84 GLU A O 1
ATOM 625 N N . ILE A 1 85 ? -1.853 -5.773 5.680 1.00 97.38 85 ILE A N 1
ATOM 626 C CA . ILE A 1 85 ? -2.610 -5.975 6.934 1.00 97.38 85 ILE A CA 1
ATOM 627 C C . ILE A 1 85 ? -2.236 -7.259 7.693 1.00 97.38 85 ILE A C 1
ATOM 629 O O . ILE A 1 85 ? -2.410 -7.327 8.907 1.00 97.38 85 ILE A O 1
ATOM 633 N N . ALA A 1 86 ? -1.712 -8.265 6.990 1.00 96.81 86 ALA A N 1
ATOM 634 C CA . ALA A 1 86 ? -1.214 -9.505 7.576 1.00 96.81 86 ALA A CA 1
ATOM 635 C C . ALA A 1 86 ? -0.065 -9.282 8.575 1.00 96.81 86 ALA A C 1
ATOM 637 O O . ALA A 1 86 ? 0.048 -10.032 9.541 1.00 96.81 86 ALA A O 1
ATOM 638 N N . ASP A 1 87 ? 0.735 -8.231 8.379 1.00 96.19 87 ASP A N 1
ATOM 639 C CA . ASP A 1 87 ? 1.867 -7.878 9.242 1.00 96.19 87 ASP A CA 1
ATOM 640 C C . ASP A 1 87 ? 1.443 -7.064 10.479 1.00 96.19 87 ASP A C 1
ATOM 642 O O . ASP A 1 87 ? 2.271 -6.678 11.302 1.00 96.19 87 ASP A O 1
ATOM 646 N N . MET A 1 88 ? 0.141 -6.806 10.652 1.00 96.12 88 MET A N 1
ATOM 647 C CA . MET A 1 88 ? -0.367 -6.113 11.831 1.00 96.12 88 MET A CA 1
ATOM 648 C C . MET A 1 88 ? -0.254 -6.996 13.087 1.00 96.12 88 MET A C 1
ATOM 650 O O . MET A 1 88 ? -0.803 -8.105 13.103 1.00 96.12 88 MET A O 1
ATOM 654 N N . PRO A 1 89 ? 0.346 -6.495 14.186 1.00 95.56 89 PRO A N 1
ATOM 655 C CA . PRO A 1 89 ? 0.417 -7.206 15.456 1.00 95.56 89 PRO A CA 1
ATOM 656 C C . PRO A 1 89 ? -0.952 -7.648 15.968 1.00 95.56 89 PRO A C 1
ATOM 658 O O . PRO A 1 89 ? -1.956 -6.937 15.851 1.00 95.56 89 PRO A O 1
ATOM 661 N N . ARG A 1 90 ? -0.979 -8.821 16.606 1.00 92.50 90 ARG A N 1
ATOM 662 C CA . ARG A 1 90 ? -2.202 -9.462 17.106 1.00 92.50 90 ARG A CA 1
ATOM 663 C C . ARG A 1 90 ? -3.017 -8.567 18.039 1.00 92.50 90 ARG A C 1
ATOM 665 O O . ARG A 1 90 ? -4.243 -8.546 17.969 1.00 92.50 90 ARG A O 1
ATOM 672 N N . GLU A 1 91 ? -2.338 -7.825 18.901 1.00 90.75 91 GLU A N 1
ATOM 673 C CA . GLU A 1 91 ? -2.968 -6.932 19.872 1.00 90.75 91 GLU A CA 1
ATOM 674 C C . GLU A 1 91 ? -3.662 -5.754 19.179 1.00 90.75 91 GLU A C 1
ATOM 676 O O . GLU A 1 91 ? -4.822 -5.450 19.472 1.00 90.75 91 GLU A O 1
ATOM 681 N N . THR A 1 92 ? -3.014 -5.173 18.165 1.00 94.94 92 THR A N 1
ATOM 682 C CA . THR A 1 92 ? -3.587 -4.097 17.349 1.00 94.94 92 THR A CA 1
ATOM 683 C C . THR A 1 92 ? -4.811 -4.576 16.562 1.00 94.94 92 THR A C 1
ATOM 685 O O . THR A 1 92 ? -5.792 -3.833 16.460 1.00 94.94 92 THR A O 1
ATOM 688 N N . GL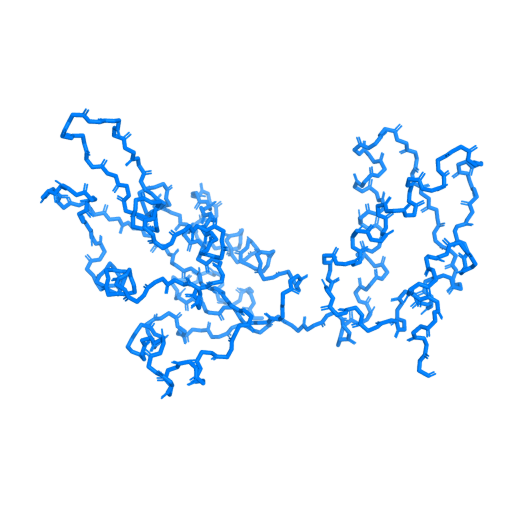N A 1 93 ? -4.815 -5.829 16.079 1.00 95.75 93 GLN A N 1
ATOM 689 C CA . GLN A 1 93 ? -5.961 -6.425 15.373 1.00 95.75 93 GLN A CA 1
ATOM 690 C C . GLN A 1 93 ? -7.259 -6.365 16.209 1.00 95.75 93 GLN A C 1
ATOM 692 O O . GLN A 1 93 ? -8.337 -6.116 15.666 1.00 95.75 93 GLN A O 1
ATOM 697 N N . ASN A 1 94 ? -7.175 -6.514 17.538 1.00 91.69 94 ASN A N 1
ATOM 698 C CA . ASN A 1 94 ? -8.338 -6.386 18.431 1.00 91.69 94 ASN A CA 1
ATOM 699 C C . ASN A 1 94 ? -8.893 -4.963 18.456 1.00 91.69 94 ASN A C 1
ATOM 701 O O . ASN A 1 94 ? -10.109 -4.761 18.474 1.00 91.69 94 ASN A O 1
ATOM 705 N N . LYS A 1 95 ? -8.005 -3.968 18.499 1.00 92.75 95 LYS A N 1
ATOM 706 C CA . LYS A 1 95 ? -8.404 -2.564 18.603 1.00 92.75 95 LYS A CA 1
ATOM 707 C C . LYS A 1 95 ? -9.011 -2.074 17.297 1.00 92.75 95 LYS A C 1
ATOM 709 O O . LYS A 1 95 ? -10.091 -1.489 17.330 1.00 92.75 95 LYS A O 1
ATOM 714 N N . ILE A 1 96 ? -8.402 -2.390 16.150 1.00 94.44 96 ILE A N 1
ATOM 715 C CA . ILE A 1 96 ? -8.973 -2.019 14.845 1.00 94.44 96 ILE A CA 1
ATOM 716 C C . ILE A 1 96 ? -10.332 -2.687 14.611 1.00 94.44 96 ILE A C 1
ATOM 718 O O . ILE A 1 96 ? -11.244 -2.044 14.094 1.00 94.44 96 ILE A O 1
ATOM 722 N N . LEU A 1 97 ? -10.518 -3.934 15.068 1.00 94.56 97 LEU A N 1
ATOM 723 C CA . LEU A 1 97 ? -11.814 -4.608 15.015 1.00 94.56 97 LEU A CA 1
ATOM 724 C C . LEU A 1 97 ? -12.905 -3.790 15.719 1.00 94.56 97 LEU A C 1
ATOM 726 O O . LEU A 1 97 ? -13.988 -3.635 15.161 1.00 94.56 97 LEU A O 1
ATOM 730 N N . ARG A 1 98 ? -12.621 -3.240 16.908 1.00 92.62 98 ARG A N 1
ATOM 731 C CA . ARG A 1 98 ? -13.569 -2.387 17.648 1.00 92.62 98 ARG A CA 1
ATOM 732 C C . ARG A 1 98 ? -13.884 -1.100 16.890 1.00 92.62 98 ARG A C 1
ATOM 734 O O . ARG A 1 98 ? -15.053 -0.755 16.759 1.00 92.62 98 ARG A O 1
ATOM 741 N N . VAL A 1 99 ? -12.881 -0.447 16.300 1.00 94.25 99 VAL A N 1
ATOM 742 C CA . VAL A 1 99 ? -13.099 0.768 15.489 1.00 94.25 99 VAL A CA 1
ATOM 743 C C . VAL A 1 99 ? -14.002 0.498 14.286 1.00 94.25 99 VAL A C 1
ATOM 745 O O . VAL A 1 99 ? -14.874 1.307 13.976 1.00 94.25 99 VAL A O 1
ATOM 748 N N . LEU A 1 100 ? -13.850 -0.660 13.636 1.00 92.50 100 LEU A N 1
ATOM 749 C CA . LEU A 1 100 ? -14.709 -1.084 12.525 1.00 92.50 100 LEU A CA 1
ATOM 750 C C . LEU A 1 100 ? -16.177 -1.303 12.923 1.00 92.50 100 LEU A C 1
ATOM 752 O O . LEU A 1 100 ? -17.024 -1.398 12.032 1.00 92.50 100 LEU A O 1
ATOM 756 N N . VAL A 1 101 ? -16.474 -1.464 14.215 1.00 89.38 101 VAL A N 1
ATOM 757 C CA . VAL A 1 101 ? -17.840 -1.620 14.739 1.00 89.38 101 VAL A CA 1
ATOM 758 C C . VAL A 1 101 ? -18.372 -0.286 15.248 1.00 89.38 101 VAL A C 1
ATOM 760 O O . VAL A 1 101 ? -19.459 0.125 14.856 1.00 89.38 101 VAL A O 1
ATOM 763 N N . ASP A 1 102 ? -17.591 0.387 16.090 1.00 92.31 102 ASP A N 1
ATOM 764 C CA . ASP A 1 102 ? -18.068 1.507 16.899 1.00 92.31 102 ASP A CA 1
ATOM 765 C C . ASP A 1 102 ? -17.825 2.874 16.241 1.00 92.31 102 ASP A C 1
ATOM 767 O O . ASP A 1 102 ? -18.337 3.883 16.726 1.00 92.31 102 ASP A O 1
ATOM 771 N N . GLN A 1 103 ? -17.013 2.931 15.175 1.00 93.50 103 GLN A N 1
ATOM 772 C CA . GLN A 1 103 ? -16.554 4.168 14.522 1.00 93.50 103 GLN A CA 1
ATOM 773 C C . GLN A 1 103 ? -15.969 5.200 15.501 1.00 93.50 103 GLN A C 1
ATOM 775 O O . GLN A 1 103 ? -16.048 6.416 15.309 1.00 93.50 103 GLN A O 1
ATOM 780 N N . GLN A 1 104 ? -15.363 4.706 16.577 1.00 95.62 104 GLN A N 1
ATOM 781 C CA . GLN A 1 104 ? -14.680 5.514 17.573 1.00 95.62 104 GLN A CA 1
ATOM 782 C C . GLN A 1 104 ? -13.526 4.736 18.199 1.00 95.62 104 GLN A C 1
ATOM 784 O O . GLN A 1 104 ? -13.521 3.504 18.195 1.00 95.62 104 GLN A O 1
ATOM 789 N N . PHE A 1 105 ? -12.557 5.457 18.750 1.00 95.62 105 PHE A N 1
ATOM 790 C CA . PHE A 1 105 ? -11.403 4.882 19.438 1.00 95.62 105 PHE A CA 1
ATOM 791 C C . PHE A 1 105 ? -10.872 5.831 20.515 1.00 95.62 105 PHE A C 1
ATOM 793 O O . PHE A 1 105 ? -11.308 6.976 20.613 1.00 95.62 105 PHE A O 1
ATOM 800 N N . GLU A 1 106 ? -9.929 5.353 21.318 1.00 94.69 106 GLU A N 1
ATOM 801 C CA . GLU A 1 106 ? -9.175 6.142 22.296 1.00 94.69 106 GLU A CA 1
ATOM 802 C C . GLU A 1 106 ? -7.706 6.155 21.859 1.00 94.69 106 GLU A C 1
ATOM 804 O O . GLU A 1 106 ? -7.201 5.137 21.372 1.00 94.69 106 GLU A O 1
ATOM 809 N N . ARG A 1 107 ? -7.025 7.302 21.982 1.00 94.31 107 ARG A N 1
ATOM 810 C CA . ARG A 1 107 ? -5.580 7.367 21.704 1.00 94.31 107 ARG A CA 1
ATOM 811 C C . ARG A 1 107 ? -4.819 6.540 22.738 1.00 94.31 107 ARG A C 1
ATOM 813 O O . ARG A 1 107 ? -5.308 6.322 23.847 1.00 94.31 107 ARG A O 1
ATOM 820 N N . VAL A 1 108 ? -3.597 6.131 22.407 1.00 92.56 108 VAL A N 1
ATOM 821 C CA . VAL A 1 108 ? -2.716 5.464 23.374 1.00 92.56 108 VAL A CA 1
ATOM 822 C C . VAL A 1 108 ? -2.504 6.380 24.587 1.00 92.56 108 VAL A C 1
ATOM 824 O O . VAL A 1 108 ? -2.242 7.573 24.432 1.00 92.56 108 VAL A O 1
ATOM 827 N N . GLY A 1 109 ? -2.694 5.829 25.790 1.00 89.75 109 GLY A N 1
ATOM 828 C CA . GLY A 1 109 ? -2.609 6.565 27.060 1.00 89.75 109 GLY A CA 1
ATOM 829 C C . GLY A 1 109 ? -3.789 7.500 27.359 1.00 89.75 109 GLY A C 1
ATOM 830 O O . GLY A 1 109 ? -3.838 8.082 28.436 1.00 89.75 109 GLY A O 1
ATOM 831 N N . GLY A 1 110 ? -4.752 7.643 26.446 1.00 88.38 110 GLY A N 1
ATOM 832 C CA . GLY A 1 110 ? -5.921 8.499 26.621 1.00 88.38 110 GLY A CA 1
ATOM 833 C C . GLY A 1 110 ? -7.177 7.743 27.035 1.00 88.38 110 GLY A C 1
ATOM 834 O O . GLY A 1 110 ? -7.316 6.549 26.800 1.00 88.38 110 GLY A O 1
ATOM 835 N N . THR A 1 111 ? -8.142 8.475 27.590 1.00 89.62 111 THR A N 1
ATOM 836 C CA . THR A 1 111 ? -9.500 7.974 27.888 1.00 89.62 111 THR A CA 1
ATOM 837 C C . THR A 1 111 ? -10.579 8.674 27.060 1.00 89.62 111 THR A C 1
ATOM 839 O O . THR A 1 111 ? -11.759 8.319 27.102 1.00 89.62 111 THR A O 1
ATOM 842 N N . LYS A 1 112 ? -10.197 9.702 26.290 1.00 91.12 112 LYS A N 1
ATOM 843 C CA . LYS A 1 112 ? -11.124 10.452 25.447 1.00 91.12 112 LYS A CA 1
ATOM 844 C C . LYS A 1 112 ? -11.460 9.646 24.197 1.00 91.12 112 LYS A C 1
ATOM 846 O O . LYS A 1 112 ? -10.592 9.371 23.372 1.00 91.12 112 LYS A O 1
ATOM 851 N N . ARG A 1 113 ? -12.750 9.365 24.015 1.00 93.75 113 ARG A N 1
ATOM 852 C CA . ARG A 1 113 ? -13.270 8.755 22.788 1.00 93.75 113 ARG A CA 1
ATOM 853 C C . ARG A 1 113 ? -13.304 9.759 21.641 1.00 93.75 113 ARG A C 1
ATOM 855 O O . ARG A 1 113 ? -13.846 10.858 21.773 1.00 93.75 113 ARG A O 1
ATOM 862 N N . ILE A 1 114 ? -12.766 9.346 20.504 1.00 95.12 114 ILE A N 1
ATOM 863 C CA . ILE A 1 114 ? -12.696 10.102 19.258 1.00 95.12 114 ILE A CA 1
ATOM 864 C C . ILE A 1 114 ? -13.557 9.376 18.241 1.00 95.12 114 ILE A C 1
ATOM 866 O O . ILE A 1 114 ? -13.303 8.213 17.945 1.00 95.12 114 ILE A O 1
ATOM 870 N N . LYS A 1 115 ? -14.572 10.058 17.710 1.00 97.12 115 LYS A N 1
ATOM 871 C CA . LYS A 1 115 ? -15.406 9.535 16.625 1.00 97.12 115 LYS A CA 1
ATOM 872 C C . LYS A 1 115 ? -14.746 9.817 15.288 1.00 97.12 115 LYS A C 1
ATOM 874 O O . LYS A 1 115 ? -14.292 10.937 15.059 1.00 97.12 115 LYS A O 1
ATOM 879 N N . VAL A 1 116 ? -14.746 8.831 14.397 1.00 96.50 116 VAL A N 1
ATOM 880 C CA . VAL A 1 116 ? -14.206 8.988 13.050 1.00 96.50 116 VAL A CA 1
ATOM 881 C C . VAL A 1 116 ? -15.120 8.398 11.992 1.00 96.50 116 VAL A C 1
ATOM 883 O O . VAL A 1 116 ? -15.652 7.307 12.155 1.00 96.50 116 VAL A O 1
ATOM 886 N N . ASP A 1 117 ? -15.265 9.111 10.879 1.00 96.31 117 ASP A N 1
ATOM 887 C CA . ASP A 1 117 ? -15.929 8.594 9.693 1.00 96.31 117 ASP A CA 1
ATOM 888 C C . ASP A 1 117 ? -14.879 8.271 8.629 1.00 96.31 117 ASP A C 1
ATOM 890 O O . ASP A 1 117 ? -14.463 9.139 7.864 1.00 96.31 117 ASP A O 1
ATOM 894 N N . VAL A 1 118 ? -14.433 7.018 8.587 1.00 96.38 118 VAL A N 1
ATOM 895 C CA . VAL A 1 118 ? -13.354 6.561 7.703 1.00 96.38 118 VAL A CA 1
ATOM 896 C C . VAL A 1 118 ? -13.816 5.334 6.941 1.00 96.38 118 VAL A C 1
ATOM 898 O O . VAL A 1 118 ? -14.331 4.380 7.528 1.00 96.38 118 VAL A O 1
ATOM 901 N N . ARG A 1 119 ? -13.581 5.323 5.630 1.00 97.00 119 ARG A N 1
ATOM 902 C CA . ARG A 1 119 ? -13.704 4.101 4.838 1.00 97.00 119 ARG A CA 1
ATOM 903 C C . ARG A 1 119 ? -12.366 3.365 4.847 1.00 97.00 119 ARG A C 1
ATOM 905 O O . ARG A 1 119 ? -11.336 3.954 4.541 1.00 97.00 119 ARG A O 1
ATOM 912 N N . ILE A 1 120 ? -12.387 2.074 5.171 1.00 97.12 120 ILE A N 1
ATOM 913 C CA . ILE A 1 120 ? -11.173 1.250 5.214 1.00 97.12 120 ILE A CA 1
ATOM 914 C C . ILE A 1 120 ? -11.033 0.429 3.933 1.00 97.12 120 ILE A C 1
ATOM 916 O O . ILE A 1 120 ? -11.966 -0.263 3.514 1.00 97.12 120 ILE A O 1
ATOM 920 N N . ILE A 1 121 ? -9.841 0.493 3.343 1.00 98.31 121 ILE A N 1
ATOM 921 C CA . ILE A 1 121 ? -9.368 -0.431 2.311 1.00 98.31 121 ILE A CA 1
ATOM 922 C C . ILE A 1 121 ? -8.148 -1.142 2.887 1.00 98.31 121 ILE A C 1
ATOM 924 O O . ILE A 1 121 ? -7.256 -0.496 3.425 1.00 98.31 121 ILE A O 1
ATOM 928 N N . SER A 1 122 ? -8.089 -2.461 2.781 1.00 98.25 122 SER A N 1
ATOM 929 C CA . SER A 1 122 ? -6.948 -3.247 3.249 1.00 98.25 122 SER A CA 1
ATOM 930 C C . SER A 1 122 ? -6.303 -3.982 2.093 1.00 98.25 122 SER A C 1
ATOM 932 O O . SER A 1 122 ? -6.952 -4.247 1.082 1.00 98.25 122 SER A O 1
ATOM 934 N N . SER A 1 123 ? -5.028 -4.325 2.233 1.00 98.25 123 SER A N 1
ATOM 935 C CA . SER A 1 123 ? -4.370 -5.198 1.272 1.00 98.25 123 SER A CA 1
ATOM 936 C C . SER A 1 123 ? -3.379 -6.146 1.918 1.00 98.25 123 SER A C 1
ATOM 938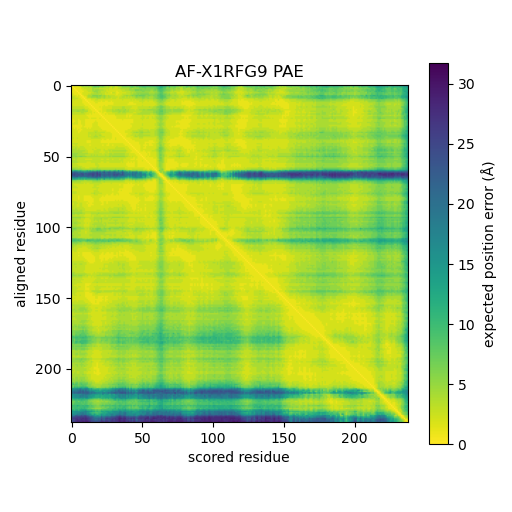 O O . SER A 1 123 ? -2.881 -5.864 3.006 1.00 98.25 123 SER A O 1
ATOM 940 N N . THR A 1 124 ? -3.052 -7.236 1.230 1.00 98.12 124 THR A N 1
ATOM 941 C CA . THR A 1 124 ? -1.952 -8.116 1.632 1.00 98.12 124 THR A CA 1
ATOM 942 C C . THR A 1 124 ? -1.425 -8.961 0.473 1.00 98.12 124 THR A C 1
ATOM 944 O O . THR A 1 124 ? -2.145 -9.232 -0.492 1.00 98.12 124 THR A O 1
ATOM 947 N N . ALA A 1 125 ? -0.153 -9.349 0.554 1.00 96.81 125 ALA A N 1
ATOM 948 C CA . ALA A 1 125 ? 0.447 -10.406 -0.257 1.00 96.81 125 ALA A CA 1
ATOM 949 C C . ALA A 1 125 ? 0.401 -11.800 0.394 1.00 96.81 125 ALA A C 1
ATOM 951 O O . ALA A 1 125 ? 0.710 -12.781 -0.278 1.00 96.81 125 ALA A O 1
ATOM 952 N N . GLN A 1 126 ? 0.044 -11.898 1.677 1.00 96.62 126 GLN A N 1
ATOM 953 C CA . GLN A 1 126 ? 0.054 -13.153 2.429 1.00 96.62 126 GLN A CA 1
ATOM 954 C C . GLN A 1 126 ? -1.289 -13.888 2.322 1.00 96.62 126 GLN A C 1
ATOM 956 O O . GLN A 1 126 ? -2.341 -13.283 2.103 1.00 96.62 126 GLN A O 1
ATOM 961 N N . ASN A 1 127 ? -1.259 -15.208 2.513 1.00 95.69 127 ASN A N 1
ATOM 962 C CA . ASN A 1 127 ? -2.466 -16.024 2.588 1.00 95.69 127 ASN A CA 1
ATOM 963 C C . ASN A 1 127 ? -3.095 -15.900 3.988 1.00 95.69 127 ASN A C 1
ATOM 965 O O . ASN A 1 127 ? -2.663 -16.562 4.933 1.00 95.69 127 ASN A O 1
ATOM 969 N N . LEU A 1 128 ? -4.121 -15.052 4.114 1.00 95.81 128 LEU A N 1
ATOM 970 C CA . LEU A 1 128 ? -4.802 -14.821 5.391 1.00 95.81 128 LEU A CA 1
ATOM 971 C C . LEU A 1 128 ? -5.517 -16.065 5.924 1.00 95.81 128 LEU A C 1
ATOM 973 O O . LEU A 1 128 ? -5.566 -16.234 7.135 1.00 95.81 128 LEU A O 1
ATOM 977 N N . GLU A 1 129 ? -6.036 -16.941 5.064 1.00 95.12 129 GLU A N 1
ATOM 978 C CA . GLU A 1 129 ? -6.728 -18.166 5.491 1.00 95.12 129 GLU A CA 1
ATOM 979 C C . GLU A 1 129 ? -5.758 -19.117 6.204 1.00 95.12 129 GLU A C 1
ATOM 981 O O . GLU A 1 129 ? -6.053 -19.605 7.296 1.00 95.12 129 GLU A O 1
ATOM 986 N N . ALA A 1 130 ? -4.554 -19.294 5.650 1.00 97.25 130 ALA A N 1
ATOM 987 C CA . ALA A 1 130 ? -3.488 -20.053 6.302 1.00 97.25 130 ALA A CA 1
ATOM 988 C C . ALA A 1 130 ? -3.067 -19.410 7.637 1.00 97.25 130 ALA A C 1
ATOM 990 O O . ALA A 1 130 ? -2.958 -20.088 8.656 1.00 97.25 130 ALA A O 1
ATOM 991 N N . MET A 1 131 ? -2.912 -18.082 7.674 1.00 96.94 131 MET A N 1
ATOM 992 C CA . MET A 1 131 ? -2.561 -17.371 8.910 1.00 96.94 131 MET A CA 1
ATOM 993 C C . MET A 1 131 ? -3.655 -17.437 9.980 1.00 96.94 131 MET A C 1
ATOM 995 O O . MET A 1 131 ? -3.341 -17.396 11.171 1.00 96.94 131 MET A O 1
ATOM 999 N N . ILE A 1 132 ? -4.927 -17.513 9.584 1.00 97.19 132 ILE A N 1
ATOM 1000 C CA . ILE A 1 132 ? -6.050 -17.736 10.501 1.00 97.19 132 ILE A CA 1
ATOM 1001 C C . ILE A 1 132 ? -5.955 -19.143 11.095 1.00 97.19 132 ILE A C 1
ATOM 1003 O O . ILE A 1 132 ? -6.024 -19.275 12.316 1.00 97.19 132 ILE A O 1
ATOM 1007 N N . ALA A 1 133 ? -5.724 -20.167 10.266 1.00 97.19 133 ALA A N 1
ATOM 1008 C CA . ALA A 1 133 ? -5.561 -21.548 10.727 1.00 97.19 133 ALA A CA 1
ATOM 1009 C C . ALA A 1 133 ? -4.383 -21.708 11.711 1.00 97.19 133 ALA A C 1
ATOM 1011 O O . ALA A 1 133 ? -4.458 -22.489 12.656 1.00 97.19 133 ALA A O 1
ATOM 1012 N N . GLU A 1 134 ? -3.323 -20.919 11.534 1.00 96.25 134 GLU A N 1
ATOM 1013 C CA . GLU A 1 134 ? -2.158 -20.863 12.427 1.00 96.25 134 GLU A CA 1
ATOM 1014 C C . GLU A 1 134 ? -2.352 -19.947 13.655 1.00 96.25 134 GLU A C 1
ATOM 1016 O O . GLU A 1 134 ? -1.444 -19.798 14.472 1.00 96.25 134 GLU A O 1
ATOM 1021 N N . GLY A 1 135 ? -3.501 -19.276 13.793 1.00 94.06 135 GLY A N 1
ATOM 1022 C CA . GLY A 1 135 ? -3.793 -18.355 14.899 1.00 94.06 135 GLY A CA 1
ATOM 1023 C C . GLY A 1 135 ? -3.071 -17.000 14.836 1.00 94.06 135 GLY A C 1
ATOM 1024 O O . GLY A 1 135 ? -3.198 -16.191 15.762 1.00 94.06 135 GLY A O 1
ATOM 1025 N N . ARG A 1 136 ? -2.348 -16.712 13.744 1.00 93.44 136 ARG A N 1
ATOM 1026 C CA . ARG A 1 136 ? -1.605 -15.457 13.520 1.00 93.44 136 ARG A CA 1
ATOM 1027 C C . ARG A 1 136 ? -2.501 -14.305 13.054 1.00 93.44 136 ARG A C 1
ATOM 1029 O O . ARG A 1 136 ? -2.197 -13.143 13.331 1.00 93.44 136 ARG A O 1
ATOM 1036 N N . PHE A 1 137 ? -3.629 -14.604 12.405 1.00 97.00 137 PHE A N 1
ATOM 1037 C CA . PHE A 1 137 ? -4.610 -13.605 11.962 1.00 97.00 137 PHE A CA 1
ATOM 1038 C C . PHE A 1 137 ? -6.031 -13.883 12.482 1.00 97.00 137 PHE A C 1
ATOM 1040 O O . PHE A 1 137 ? -6.360 -14.978 12.931 1.00 97.00 137 PHE A O 1
ATOM 1047 N N . ARG A 1 138 ? -6.840 -12.823 12.629 1.00 96.75 138 ARG A N 1
ATOM 1048 C CA . ARG A 1 138 ? -8.116 -12.856 13.372 1.00 96.75 138 ARG A CA 1
ATOM 1049 C C . ARG A 1 138 ? -9.199 -13.148 12.351 1.00 96.75 138 ARG A C 1
ATOM 1051 O O . ARG A 1 138 ? -9.396 -12.347 11.443 1.00 96.75 138 ARG A O 1
ATOM 1058 N N . GLU A 1 139 ? -9.897 -14.263 12.513 1.00 96.75 139 GLU A N 1
ATOM 1059 C CA . GLU A 1 139 ? -10.986 -14.647 11.612 1.00 96.75 139 GLU A CA 1
ATOM 1060 C C . GLU A 1 139 ? -12.108 -13.595 11.594 1.00 96.75 139 GLU A C 1
ATOM 1062 O O . GLU A 1 139 ? -12.550 -13.148 10.537 1.00 96.75 139 GLU A O 1
ATOM 1067 N N . ASP A 1 140 ? -12.503 -13.092 12.765 1.00 95.81 140 ASP A N 1
ATOM 1068 C CA . ASP A 1 140 ? -13.523 -12.046 12.884 1.00 95.81 140 ASP A CA 1
ATOM 1069 C C . ASP A 1 140 ? -13.097 -10.711 12.248 1.00 95.81 140 ASP A C 1
ATOM 1071 O O . ASP A 1 140 ? -13.915 -10.033 11.619 1.00 95.81 140 ASP A O 1
ATOM 1075 N N . LEU A 1 141 ? -11.819 -10.338 12.352 1.00 96.50 141 LEU A N 1
ATOM 1076 C CA . LEU A 1 141 ? -11.269 -9.177 11.654 1.00 96.50 141 LEU A CA 1
ATOM 1077 C C . LEU A 1 141 ? -11.264 -9.390 10.140 1.00 96.50 141 LEU A C 1
ATOM 1079 O O . LEU A 1 141 ? -11.669 -8.487 9.405 1.00 96.50 141 LEU A O 1
ATOM 1083 N N . PHE A 1 142 ? -10.851 -10.572 9.676 1.00 96.56 142 PHE A N 1
ATOM 1084 C CA . PHE A 1 142 ? -10.850 -10.920 8.258 1.00 96.56 142 PHE A CA 1
ATOM 1085 C C . PHE A 1 142 ? -12.241 -10.747 7.649 1.00 96.56 142 PHE A C 1
ATOM 1087 O O . PHE A 1 142 ? -12.387 -9.994 6.687 1.00 96.56 142 PHE A O 1
ATOM 1094 N N . HIS A 1 143 ? -13.277 -11.322 8.260 1.00 94.81 143 HIS A N 1
ATOM 1095 C CA . HIS A 1 143 ? -14.648 -11.193 7.760 1.00 94.81 143 HIS A CA 1
ATOM 1096 C C . HIS A 1 143 ? -15.182 -9.757 7.782 1.00 94.81 143 HIS A C 1
ATOM 1098 O O . HIS A 1 143 ? -16.020 -9.394 6.955 1.00 94.81 143 HIS A O 1
ATOM 1104 N N . ARG A 1 144 ? -14.696 -8.902 8.693 1.00 95.06 144 ARG A N 1
ATOM 1105 C CA . ARG A 1 144 ? -15.050 -7.476 8.681 1.00 95.06 144 ARG A CA 1
ATOM 1106 C C . ARG A 1 144 ? -14.318 -6.693 7.598 1.00 95.06 144 ARG A C 1
ATOM 1108 O O . ARG A 1 144 ? -14.902 -5.756 7.068 1.00 95.06 144 ARG A O 1
ATOM 1115 N N . LEU A 1 145 ? -13.076 -7.029 7.266 1.00 95.25 145 LEU A N 1
ATOM 1116 C CA . LEU A 1 145 ? -12.300 -6.303 6.254 1.00 95.25 145 LEU A CA 1
ATOM 1117 C C . LEU A 1 145 ? -12.602 -6.779 4.826 1.00 95.25 145 LEU A C 1
ATOM 1119 O O . LEU A 1 145 ? -12.760 -5.959 3.922 1.00 95.25 145 LEU A O 1
ATOM 1123 N N . ALA A 1 146 ? -12.722 -8.089 4.623 1.00 93.62 146 ALA A N 1
ATOM 1124 C CA . ALA A 1 146 ? -12.844 -8.734 3.319 1.00 93.62 146 ALA A CA 1
ATOM 1125 C C . ALA A 1 146 ? -14.295 -8.860 2.827 1.00 93.62 146 ALA A C 1
ATOM 1127 O O . ALA A 1 146 ? -14.698 -9.902 2.319 1.00 93.62 146 ALA A O 1
ATOM 1128 N N . VAL A 1 147 ? -15.085 -7.786 2.949 1.00 94.50 147 VAL A N 1
ATOM 1129 C CA . VAL A 1 147 ? -16.477 -7.778 2.457 1.00 94.50 147 VAL A CA 1
ATOM 1130 C C . VAL A 1 147 ? -16.514 -7.856 0.932 1.00 94.50 147 VAL A C 1
ATOM 1132 O O . VAL A 1 147 ? -17.320 -8.587 0.363 1.00 94.50 147 VAL A O 1
ATOM 1135 N N . VAL A 1 148 ? -15.643 -7.099 0.262 1.00 95.69 148 VAL A N 1
ATOM 1136 C CA . VAL A 1 148 ? -15.486 -7.151 -1.193 1.00 95.69 148 VAL A CA 1
ATOM 1137 C C . VAL A 1 148 ? -14.031 -7.481 -1.528 1.00 95.69 148 VAL A C 1
ATOM 1139 O O . VAL A 1 148 ? -13.161 -6.622 -1.344 1.00 95.69 148 VAL A O 1
ATOM 1142 N N . PRO A 1 149 ? -13.737 -8.700 -2.007 1.00 94.38 149 PRO A N 1
ATOM 1143 C CA . PRO A 1 149 ? -12.395 -9.061 -2.435 1.00 94.38 149 PRO A CA 1
ATOM 1144 C C . PRO A 1 149 ? -12.077 -8.439 -3.800 1.00 94.38 149 PRO A C 1
ATOM 1146 O O . PRO A 1 149 ? -12.897 -8.440 -4.721 1.00 94.38 149 PRO A O 1
ATOM 1149 N N . VAL A 1 150 ? -10.862 -7.919 -3.941 1.00 96.06 150 VAL A N 1
ATOM 1150 C CA . VAL A 1 150 ? -10.291 -7.447 -5.205 1.00 96.06 150 VAL A CA 1
ATOM 1151 C C . VAL A 1 150 ? -8.934 -8.112 -5.375 1.00 96.06 150 VAL A C 1
ATOM 1153 O O . VAL A 1 150 ? -8.080 -8.013 -4.501 1.00 96.06 150 VAL A O 1
ATOM 1156 N N . ILE A 1 151 ? -8.730 -8.790 -6.498 1.00 96.00 151 ILE A N 1
ATOM 1157 C CA . ILE A 1 151 ? -7.471 -9.473 -6.797 1.00 96.00 151 ILE A CA 1
ATOM 1158 C C . ILE A 1 151 ? -6.677 -8.608 -7.771 1.00 96.00 151 ILE A C 1
ATOM 1160 O O . ILE A 1 151 ? -7.203 -8.178 -8.798 1.00 96.00 151 ILE A O 1
ATOM 1164 N N . VAL A 1 152 ? -5.415 -8.357 -7.440 1.00 96.62 152 VAL A N 1
ATOM 1165 C CA . VAL A 1 152 ? -4.432 -7.737 -8.326 1.00 96.62 152 VAL A CA 1
ATOM 1166 C C . VAL A 1 152 ? -3.472 -8.835 -8.782 1.00 96.62 152 VAL A C 1
ATOM 1168 O O . VAL A 1 152 ? -2.680 -9.311 -7.963 1.00 96.62 152 VAL A O 1
ATOM 1171 N N . PRO A 1 153 ? -3.536 -9.260 -10.055 1.00 95.94 153 PRO A N 1
ATOM 1172 C CA . PRO A 1 153 ? -2.710 -10.353 -10.545 1.00 95.94 153 PRO A CA 1
ATOM 1173 C C . PRO A 1 153 ? -1.223 -9.961 -10.603 1.00 95.94 153 PRO A C 1
ATOM 1175 O O . PRO A 1 153 ? -0.889 -8.763 -10.699 1.00 95.94 153 PRO A O 1
ATOM 1178 N N . PRO A 1 154 ? -0.311 -10.952 -10.559 1.00 96.69 154 PRO A N 1
ATOM 1179 C CA . PRO A 1 154 ? 1.094 -10.719 -10.857 1.00 96.69 154 PRO A CA 1
ATOM 1180 C C . PRO A 1 154 ? 1.258 -10.116 -12.254 1.00 96.69 154 PRO A C 1
ATOM 1182 O O . PRO A 1 154 ? 0.410 -10.277 -13.128 1.00 96.69 154 PRO A O 1
ATOM 1185 N N . LEU A 1 155 ? 2.362 -9.409 -12.477 1.00 96.06 155 LEU A N 1
ATOM 1186 C CA . LEU A 1 155 ? 2.661 -8.794 -13.771 1.00 96.06 155 LEU A CA 1
ATOM 1187 C C . LEU A 1 155 ? 2.819 -9.846 -14.885 1.00 96.06 155 LEU A C 1
ATOM 1189 O O . LEU A 1 155 ? 2.421 -9.598 -16.017 1.00 96.06 155 LEU A O 1
ATOM 1193 N N . ALA A 1 156 ? 3.319 -11.039 -14.546 1.00 94.94 156 ALA A N 1
ATOM 1194 C CA . ALA A 1 156 ? 3.471 -12.161 -15.475 1.00 94.94 156 ALA A CA 1
ATOM 1195 C C . ALA A 1 156 ? 2.160 -12.630 -16.126 1.00 94.94 156 ALA A C 1
ATOM 1197 O O . ALA A 1 156 ? 2.209 -13.179 -17.227 1.00 94.94 156 ALA A O 1
ATOM 1198 N N . ASP A 1 157 ? 1.019 -12.405 -15.467 1.00 95.88 157 ASP A N 1
ATOM 1199 C CA . ASP A 1 157 ? -0.311 -12.793 -15.958 1.00 95.88 157 ASP A CA 1
ATOM 1200 C C . ASP A 1 157 ? -0.953 -11.692 -16.823 1.00 95.88 157 ASP A C 1
ATOM 1202 O O . ASP A 1 157 ? -2.031 -11.881 -17.378 1.00 95.88 157 ASP A O 1
ATOM 1206 N N . ARG A 1 158 ? -0.304 -10.526 -16.933 1.00 95.31 158 ARG A N 1
ATOM 1207 C CA . ARG A 1 158 ? -0.768 -9.346 -17.686 1.00 95.31 158 ARG A CA 1
ATOM 1208 C C . ARG A 1 158 ? 0.388 -8.683 -18.433 1.00 95.31 158 ARG A C 1
ATOM 1210 O O . ARG A 1 158 ? 0.657 -7.492 -18.296 1.00 95.31 158 ARG A O 1
ATOM 1217 N N . ARG A 1 159 ? 1.103 -9.493 -19.211 1.00 95.00 159 ARG A N 1
ATOM 1218 C CA . ARG A 1 159 ? 2.288 -9.065 -19.971 1.00 95.00 159 ARG A CA 1
ATOM 1219 C C . ARG A 1 159 ? 1.975 -7.957 -20.977 1.00 95.00 159 ARG A C 1
ATOM 1221 O O . ARG A 1 159 ? 2.829 -7.111 -21.205 1.00 95.00 159 ARG A O 1
ATOM 1228 N N . ASP A 1 160 ? 0.744 -7.909 -21.480 1.00 95.94 160 ASP A N 1
ATOM 1229 C CA . ASP A 1 160 ? 0.277 -6.877 -22.413 1.00 95.94 160 ASP A CA 1
ATOM 1230 C C . ASP A 1 160 ? 0.260 -5.463 -21.795 1.00 95.94 160 ASP A C 1
ATOM 1232 O O . ASP A 1 160 ? 0.294 -4.473 -22.525 1.00 95.94 160 ASP A O 1
ATOM 1236 N N . ASP A 1 161 ? 0.276 -5.343 -20.459 1.00 95.69 161 ASP A N 1
ATOM 1237 C CA . ASP A 1 161 ? 0.399 -4.051 -19.769 1.00 95.69 161 ASP A CA 1
ATOM 1238 C C . ASP A 1 161 ? 1.849 -3.523 -19.779 1.00 95.69 161 ASP A C 1
ATOM 1240 O O . ASP A 1 161 ? 2.082 -2.332 -19.549 1.00 95.69 161 ASP A O 1
ATOM 1244 N N . ILE A 1 162 ? 2.849 -4.386 -20.013 1.00 96.69 162 ILE A N 1
ATOM 1245 C CA . ILE A 1 162 ? 4.274 -4.047 -19.871 1.00 96.69 162 ILE A CA 1
ATOM 1246 C C . ILE A 1 162 ? 4.696 -2.911 -20.812 1.00 96.69 162 ILE A C 1
ATOM 1248 O O . ILE A 1 162 ? 5.322 -1.981 -20.305 1.00 96.69 162 ILE A O 1
ATOM 1252 N N . PRO A 1 163 ? 4.353 -2.891 -22.116 1.00 96.94 163 PRO A N 1
ATOM 1253 C CA . PRO A 1 163 ? 4.749 -1.791 -22.997 1.00 96.94 163 PRO A CA 1
ATOM 1254 C C . PRO A 1 163 ? 4.297 -0.414 -22.492 1.00 96.94 163 PRO A C 1
ATOM 1256 O O . PRO A 1 163 ? 5.107 0.511 -22.417 1.00 96.94 163 PRO A O 1
ATOM 1259 N N . ALA A 1 164 ? 3.038 -0.297 -22.060 1.00 96.75 164 ALA A N 1
ATOM 1260 C CA . ALA A 1 164 ? 2.490 0.949 -21.526 1.00 96.75 164 ALA A CA 1
ATOM 1261 C C . ALA A 1 164 ? 3.150 1.344 -20.192 1.00 96.75 164 ALA A C 1
ATOM 1263 O O . ALA A 1 164 ? 3.456 2.515 -19.964 1.00 96.75 164 ALA A O 1
ATOM 1264 N N . LEU A 1 165 ? 3.417 0.371 -19.313 1.00 96.12 165 LEU A N 1
ATOM 1265 C CA . LEU A 1 165 ? 4.138 0.606 -18.058 1.00 96.12 165 LEU A CA 1
ATOM 1266 C C . LEU A 1 165 ? 5.577 1.074 -18.302 1.00 96.12 165 LEU A C 1
ATOM 1268 O O . LEU A 1 165 ? 6.054 1.974 -17.614 1.00 96.12 165 LEU A O 1
ATOM 1272 N N . VAL A 1 166 ? 6.266 0.476 -19.273 1.00 96.44 166 VAL A N 1
ATOM 1273 C CA . VAL A 1 166 ? 7.636 0.840 -19.646 1.00 96.44 166 VAL A CA 1
ATOM 1274 C C . VAL A 1 166 ? 7.685 2.262 -20.185 1.00 96.44 166 VAL A C 1
ATOM 1276 O O . VAL A 1 166 ? 8.506 3.042 -19.714 1.00 96.44 166 VAL A O 1
ATOM 1279 N N . GLU A 1 167 ? 6.794 2.625 -21.109 1.00 94.94 167 GLU A N 1
ATOM 1280 C CA . GLU A 1 167 ? 6.700 3.989 -21.642 1.00 94.94 167 GLU A CA 1
ATOM 1281 C C . GLU A 1 167 ? 6.421 5.012 -20.532 1.00 94.94 167 GLU A C 1
ATOM 1283 O O . GLU A 1 167 ? 7.091 6.047 -20.440 1.00 94.94 167 GLU A O 1
ATOM 1288 N N . PHE A 1 168 ? 5.483 4.689 -19.640 1.00 95.56 168 PHE A N 1
ATOM 1289 C CA . PHE A 1 168 ? 5.154 5.523 -18.491 1.00 95.56 168 PHE A CA 1
ATOM 1290 C C . PHE A 1 168 ? 6.361 5.736 -17.564 1.00 95.56 168 PHE A C 1
ATOM 1292 O O . PHE A 1 168 ? 6.712 6.878 -17.266 1.00 95.56 168 PHE A O 1
ATOM 1299 N N . PHE A 1 169 ? 7.033 4.662 -17.132 1.00 95.44 169 PHE A N 1
ATOM 1300 C CA . PHE A 1 169 ? 8.201 4.779 -16.253 1.00 95.44 169 PHE A CA 1
ATOM 1301 C C . PHE A 1 169 ? 9.372 5.467 -16.943 1.00 95.44 169 PHE A C 1
ATOM 1303 O O . PHE A 1 169 ? 10.039 6.284 -16.313 1.00 95.44 169 PHE A O 1
ATOM 1310 N N . MET A 1 170 ? 9.600 5.183 -18.225 1.00 94.62 170 MET A N 1
ATOM 1311 C CA . MET A 1 170 ? 10.651 5.817 -19.012 1.00 94.62 170 MET A CA 1
ATOM 1312 C C . MET A 1 170 ? 10.476 7.335 -19.031 1.00 94.62 170 MET A C 1
ATOM 1314 O O . MET A 1 170 ? 11.415 8.074 -18.746 1.00 94.62 170 MET A O 1
ATOM 1318 N N . THR A 1 171 ? 9.253 7.790 -19.305 1.00 93.88 171 THR A N 1
ATOM 1319 C CA . THR A 1 171 ? 8.907 9.213 -19.344 1.00 93.88 171 THR A CA 1
ATOM 1320 C C . THR A 1 171 ? 9.066 9.843 -17.966 1.00 93.88 171 THR A C 1
ATOM 1322 O O . THR A 1 171 ? 9.806 10.811 -17.807 1.00 93.88 171 THR A O 1
ATOM 1325 N N . GLN A 1 172 ? 8.453 9.237 -16.947 1.00 94.56 172 GLN A N 1
ATOM 1326 C CA . GLN A 1 172 ? 8.477 9.746 -15.579 1.00 94.56 172 GLN A CA 1
ATOM 1327 C C . GLN A 1 172 ? 9.906 9.868 -15.023 1.00 94.56 172 GLN A C 1
ATOM 1329 O O . GLN A 1 172 ? 10.247 10.868 -14.392 1.00 94.56 172 GLN A O 1
ATOM 1334 N N . ILE A 1 173 ? 10.742 8.847 -15.218 1.00 93.50 173 ILE A N 1
ATOM 1335 C CA . ILE A 1 173 ? 12.110 8.825 -14.689 1.00 93.50 173 ILE A CA 1
ATOM 1336 C C . ILE A 1 173 ? 12.999 9.799 -15.470 1.00 93.50 173 ILE A C 1
ATOM 1338 O O . ILE A 1 173 ? 13.796 10.510 -14.858 1.00 93.50 173 ILE A O 1
ATOM 1342 N N . ALA A 1 174 ? 12.850 9.881 -16.796 1.00 90.94 174 ALA A N 1
ATOM 1343 C CA . ALA A 1 174 ? 13.608 10.823 -17.616 1.00 90.94 174 ALA A CA 1
ATOM 1344 C C . ALA A 1 174 ? 13.307 12.285 -17.239 1.00 90.94 174 ALA A C 1
ATOM 1346 O O . ALA A 1 174 ? 14.239 13.072 -17.063 1.00 90.94 174 ALA A O 1
ATOM 1347 N N . GLU A 1 175 ? 12.031 12.625 -17.020 1.00 92.19 175 GLU A N 1
ATOM 1348 C CA . GLU A 1 175 ? 11.614 13.944 -16.528 1.00 92.19 175 GLU A CA 1
ATOM 1349 C C . GLU A 1 175 ? 12.244 14.274 -15.169 1.00 92.19 175 GLU A C 1
ATOM 1351 O O . GLU A 1 175 ? 12.804 15.356 -14.993 1.00 92.19 175 GLU A O 1
ATOM 1356 N N . GLN A 1 176 ? 12.216 13.331 -14.221 1.00 91.12 176 GLN A N 1
ATOM 1357 C CA . GLN A 1 176 ? 12.817 13.512 -12.893 1.00 91.12 176 GLN A CA 1
ATOM 1358 C C . GLN A 1 176 ? 14.339 13.685 -12.949 1.00 91.12 176 GLN A C 1
ATOM 1360 O O . GLN A 1 176 ? 14.905 14.450 -12.169 1.00 91.12 176 GLN A O 1
ATOM 1365 N N . ALA A 1 177 ? 15.001 12.989 -13.872 1.00 88.25 177 ALA A N 1
ATOM 1366 C CA . ALA A 1 177 ? 16.442 13.070 -14.076 1.00 88.25 177 ALA A CA 1
ATOM 1367 C C . ALA A 1 177 ? 16.873 14.253 -14.968 1.00 88.25 177 ALA A C 1
ATOM 1369 O O . ALA A 1 177 ? 18.074 14.487 -15.119 1.00 88.25 177 ALA A O 1
ATOM 1370 N N . GLY A 1 178 ? 15.929 15.002 -15.552 1.00 88.38 178 GLY A N 1
ATOM 1371 C CA . GLY A 1 178 ? 16.217 16.127 -16.445 1.00 88.38 178 GLY A CA 1
ATOM 1372 C C . GLY A 1 178 ? 16.869 15.710 -17.768 1.00 88.38 178 GLY A C 1
ATOM 1373 O O . GLY A 1 178 ? 17.692 16.447 -18.310 1.00 88.38 178 GLY A O 1
ATOM 1374 N N . ILE A 1 179 ? 16.539 14.521 -18.276 1.00 87.75 179 ILE A N 1
ATOM 1375 C CA . ILE A 1 179 ? 17.075 13.958 -19.524 1.00 87.75 179 ILE A CA 1
ATOM 1376 C C . ILE A 1 179 ? 15.942 13.548 -20.470 1.00 87.75 179 ILE A C 1
ATOM 1378 O O . ILE A 1 179 ? 14.770 13.542 -20.104 1.00 87.75 179 ILE A O 1
ATOM 1382 N N . LYS A 1 180 ? 16.286 13.221 -21.717 1.00 87.25 180 LYS A N 1
ATOM 1383 C CA . LYS A 1 180 ? 15.303 12.792 -22.716 1.00 87.25 180 LYS A CA 1
ATOM 1384 C C . LYS A 1 180 ? 14.875 11.327 -22.541 1.00 87.25 180 LYS A C 1
ATOM 1386 O O . LYS A 1 180 ? 15.720 10.477 -22.258 1.00 87.25 180 LYS A O 1
ATOM 1391 N N . PRO A 1 181 ? 13.602 11.047 -22.872 1.00 88.62 181 PRO A N 1
ATOM 1392 C CA . PRO A 1 181 ? 13.070 9.796 -23.366 1.00 88.62 181 PRO A CA 1
ATOM 1393 C C . PRO A 1 181 ? 14.037 8.815 -24.014 1.00 88.62 181 PRO A C 1
ATOM 1395 O O . PRO A 1 181 ? 14.483 9.165 -25.102 1.00 88.62 181 PRO A O 1
ATOM 1398 N N . ARG A 1 182 ? 14.310 7.610 -23.501 1.00 87.56 182 ARG A N 1
ATOM 1399 C CA . ARG A 1 182 ? 14.962 6.581 -24.340 1.00 87.56 182 ARG A CA 1
ATOM 1400 C C . ARG A 1 182 ? 13.908 5.724 -25.033 1.00 87.56 182 ARG A C 1
ATOM 1402 O O . ARG A 1 182 ? 12.919 5.334 -24.416 1.00 87.56 182 ARG A O 1
ATOM 1409 N N . LYS A 1 183 ? 14.125 5.393 -26.308 1.00 90.62 183 LYS A N 1
ATOM 1410 C CA . LYS A 1 183 ? 13.283 4.421 -27.020 1.00 90.62 183 LYS A CA 1
ATOM 1411 C C . LYS A 1 183 ? 13.744 3.005 -26.693 1.00 90.62 183 LYS A C 1
ATOM 1413 O O . LYS A 1 183 ? 14.936 2.722 -26.738 1.00 90.62 183 LYS A O 1
ATOM 1418 N N . ILE A 1 184 ? 12.796 2.122 -26.398 1.00 92.94 184 ILE A N 1
ATOM 1419 C CA . ILE A 1 184 ? 13.044 0.685 -26.248 1.00 92.94 184 ILE A CA 1
ATOM 1420 C C . ILE A 1 184 ? 12.850 0.018 -27.613 1.00 92.94 184 ILE A C 1
ATOM 1422 O O . ILE A 1 184 ? 11.837 0.247 -28.277 1.00 92.94 184 ILE A O 1
ATOM 1426 N N . GLY A 1 185 ? 13.828 -0.779 -28.035 1.00 93.81 185 GLY A N 1
ATOM 1427 C CA . GLY A 1 185 ? 13.776 -1.568 -29.259 1.00 93.81 185 GLY A CA 1
ATOM 1428 C C . GLY A 1 185 ? 12.762 -2.714 -29.165 1.00 93.81 185 GLY A C 1
ATOM 1429 O O . GLY A 1 185 ? 12.432 -3.167 -28.065 1.00 93.81 185 GLY A O 1
ATOM 1430 N N . PRO A 1 186 ? 12.237 -3.201 -30.302 1.00 94.44 186 PRO A N 1
ATOM 1431 C CA . PRO A 1 186 ? 11.255 -4.287 -30.313 1.00 94.44 186 PRO A CA 1
ATOM 1432 C C . PRO A 1 186 ? 11.805 -5.598 -29.725 1.00 94.44 186 PRO A C 1
ATOM 1434 O O . PRO A 1 186 ? 11.061 -6.350 -29.101 1.00 94.44 186 PRO A O 1
ATOM 1437 N N . ASP A 1 187 ? 13.103 -5.850 -29.882 1.00 93.44 187 ASP A N 1
ATOM 1438 C CA . ASP A 1 187 ? 13.835 -6.974 -29.298 1.00 93.44 187 ASP A CA 1
ATOM 1439 C C . ASP A 1 187 ? 13.903 -6.878 -27.766 1.00 93.44 187 ASP A C 1
ATOM 1441 O O . ASP A 1 187 ? 13.510 -7.812 -27.068 1.00 93.44 187 ASP A O 1
ATOM 1445 N N . ALA A 1 188 ? 14.301 -5.722 -27.228 1.00 93.38 188 ALA A N 1
ATOM 1446 C CA . ALA A 1 188 ? 14.308 -5.473 -25.791 1.00 93.38 188 ALA A CA 1
ATOM 1447 C C . ALA A 1 188 ? 12.894 -5.559 -25.196 1.00 93.38 188 ALA A C 1
ATOM 1449 O O . ALA A 1 188 ? 12.696 -6.155 -24.138 1.00 93.38 188 ALA A O 1
ATOM 1450 N N . MET A 1 189 ? 11.888 -5.014 -25.888 1.00 95.94 189 MET A N 1
ATOM 1451 C CA . MET A 1 189 ? 10.492 -5.091 -25.450 1.00 95.94 189 MET A CA 1
ATOM 1452 C C . MET A 1 189 ? 9.976 -6.535 -25.413 1.00 95.94 189 MET A C 1
ATOM 1454 O O . MET A 1 189 ? 9.237 -6.899 -24.497 1.00 95.94 189 MET A O 1
ATOM 1458 N N . ALA A 1 190 ? 10.365 -7.377 -26.374 1.00 94.56 190 ALA A N 1
ATOM 1459 C CA . ALA A 1 190 ? 10.018 -8.795 -26.359 1.00 94.56 190 ALA A CA 1
ATOM 1460 C C . ALA A 1 190 ? 10.587 -9.497 -25.115 1.00 94.56 190 ALA A C 1
ATOM 1462 O O . ALA A 1 190 ? 9.843 -10.198 -24.429 1.00 94.56 190 ALA A O 1
ATOM 1463 N N . VAL A 1 191 ? 11.852 -9.229 -24.770 1.00 93.88 191 VAL A N 1
ATOM 1464 C CA . VAL A 1 191 ? 12.489 -9.776 -23.559 1.00 93.88 191 VAL A CA 1
ATOM 1465 C C . VAL A 1 191 ? 11.791 -9.280 -22.284 1.00 93.88 191 VAL A C 1
ATOM 1467 O O . VAL A 1 191 ? 11.474 -10.069 -21.389 1.00 93.88 191 VAL A O 1
ATOM 1470 N N . LEU A 1 192 ? 11.486 -7.980 -22.201 1.00 94.56 192 LEU A N 1
ATOM 1471 C CA . LEU A 1 192 ? 10.762 -7.408 -21.060 1.00 94.56 192 LEU A CA 1
ATOM 1472 C C . LEU A 1 192 ? 9.373 -8.046 -20.891 1.00 94.56 192 LEU A C 1
ATOM 1474 O O . LEU A 1 192 ? 8.954 -8.282 -19.761 1.00 94.56 192 LEU A O 1
ATOM 1478 N N . GLN A 1 193 ? 8.670 -8.362 -21.982 1.00 95.38 193 GLN A N 1
ATOM 1479 C CA . GLN A 1 193 ? 7.369 -9.042 -21.936 1.00 95.38 193 GLN A CA 1
ATOM 1480 C C . GLN A 1 193 ? 7.471 -10.544 -21.624 1.00 95.38 193 GLN A C 1
ATOM 1482 O O . GLN A 1 193 ? 6.545 -11.114 -21.043 1.00 95.38 193 GLN A O 1
ATOM 1487 N N . SER A 1 194 ? 8.568 -11.213 -21.996 1.00 92.44 194 SER A N 1
ATOM 1488 C CA . SER A 1 194 ? 8.748 -12.645 -21.726 1.00 92.44 194 SER A CA 1
ATOM 1489 C C . SER A 1 194 ? 9.134 -12.945 -20.276 1.00 92.44 194 SER A C 1
ATOM 1491 O O . SER A 1 194 ? 8.841 -14.041 -19.788 1.00 92.44 194 SER A O 1
ATOM 1493 N N . HIS A 1 195 ? 9.751 -11.981 -19.592 1.00 92.88 195 HIS A N 1
ATOM 1494 C CA . HIS A 1 195 ? 10.255 -12.121 -18.230 1.00 92.88 195 HIS A CA 1
ATOM 1495 C C . HIS A 1 195 ? 9.138 -12.352 -17.186 1.00 92.88 195 HIS A C 1
ATOM 1497 O O . HIS A 1 195 ? 8.021 -11.846 -17.299 1.00 92.88 195 HIS A O 1
ATOM 1503 N N . SER A 1 196 ? 9.441 -13.121 -16.133 1.00 91.12 196 SER A N 1
ATOM 1504 C CA . SER A 1 196 ? 8.469 -13.541 -15.104 1.00 91.12 196 SER A CA 1
ATOM 1505 C C . SER A 1 196 ? 8.160 -12.474 -14.046 1.00 91.12 196 SER A C 1
ATOM 1507 O O . SER A 1 196 ? 7.143 -12.552 -13.366 1.00 91.12 196 SER A O 1
ATOM 1509 N N . TRP A 1 197 ? 9.028 -11.473 -13.896 1.00 94.94 197 TRP A N 1
ATOM 1510 C CA . TRP A 1 197 ? 8.879 -10.343 -12.967 1.00 94.94 197 TRP A CA 1
ATOM 1511 C C . TRP A 1 197 ? 8.441 -10.754 -11.547 1.00 94.94 197 TRP A C 1
ATOM 1513 O O . TRP A 1 197 ? 7.375 -10.328 -11.089 1.00 94.94 197 TRP A O 1
ATOM 1523 N N . PRO A 1 198 ? 9.249 -11.531 -10.799 1.00 93.06 198 PRO A N 1
ATOM 1524 C CA . PRO A 1 198 ? 8.913 -11.934 -9.429 1.00 93.06 198 PRO A CA 1
ATOM 1525 C C . PRO A 1 198 ? 8.662 -10.741 -8.487 1.00 93.06 198 PRO A C 1
ATOM 1527 O O . PRO A 1 198 ? 7.835 -10.827 -7.579 1.00 93.06 198 PRO A O 1
ATOM 1530 N N . GLY A 1 199 ? 9.319 -9.597 -8.717 1.00 93.25 199 GLY A N 1
ATOM 1531 C CA . GLY A 1 199 ? 9.060 -8.345 -7.991 1.00 93.25 199 GLY A CA 1
ATOM 1532 C C . GLY A 1 199 ? 8.008 -7.435 -8.645 1.00 93.25 199 GLY A C 1
ATOM 1533 O O . GLY A 1 199 ? 7.841 -6.286 -8.222 1.00 93.25 199 GLY A O 1
ATOM 1534 N N . ASN A 1 200 ? 7.295 -7.940 -9.655 1.00 96.50 200 ASN A N 1
ATOM 1535 C CA . ASN A 1 200 ? 6.201 -7.295 -10.377 1.00 96.50 200 ASN A CA 1
ATOM 1536 C C . ASN A 1 200 ? 6.569 -5.893 -10.902 1.00 96.50 200 ASN A C 1
ATOM 1538 O O . ASN A 1 200 ? 7.698 -5.641 -11.323 1.00 96.50 200 ASN A O 1
ATOM 1542 N N . ILE A 1 201 ? 5.616 -4.958 -10.859 1.00 95.75 201 ILE A N 1
ATOM 1543 C CA . ILE A 1 201 ? 5.754 -3.585 -11.357 1.00 95.75 201 ILE A CA 1
ATOM 1544 C C . ILE A 1 201 ? 6.915 -2.856 -10.665 1.00 95.75 201 ILE A C 1
ATOM 1546 O O . ILE A 1 201 ? 7.604 -2.058 -11.295 1.00 95.75 201 ILE A O 1
ATOM 1550 N N . ARG A 1 202 ? 7.180 -3.151 -9.383 1.00 94.75 202 ARG A N 1
ATOM 1551 C CA . ARG A 1 202 ? 8.315 -2.564 -8.652 1.00 94.75 202 ARG A CA 1
ATOM 1552 C C . ARG A 1 202 ? 9.652 -2.961 -9.283 1.00 94.75 202 ARG A C 1
ATOM 1554 O O . ARG A 1 202 ? 10.495 -2.099 -9.500 1.00 94.75 202 ARG A O 1
ATOM 1561 N N . GLN A 1 203 ? 9.837 -4.244 -9.593 1.00 95.19 203 GLN A N 1
ATOM 1562 C CA . GLN A 1 203 ? 11.057 -4.722 -10.249 1.00 95.19 203 GLN A CA 1
ATOM 1563 C C . GLN A 1 203 ? 11.185 -4.185 -11.677 1.00 95.19 203 GLN A C 1
ATOM 1565 O O . GLN A 1 203 ? 12.291 -3.816 -12.071 1.00 95.19 203 GLN A O 1
ATOM 1570 N N . LEU A 1 204 ? 10.075 -4.103 -12.423 1.00 95.62 204 LEU A N 1
ATOM 1571 C CA . LEU A 1 204 ? 10.060 -3.499 -13.757 1.00 95.62 204 LEU A CA 1
ATOM 1572 C C . LEU A 1 204 ? 10.541 -2.044 -13.698 1.00 95.62 204 LEU A C 1
ATOM 1574 O O . LEU A 1 204 ? 11.501 -1.695 -14.377 1.00 95.62 204 LEU A O 1
ATOM 1578 N N . ARG A 1 205 ? 9.946 -1.218 -12.827 1.00 95.38 205 ARG A N 1
ATOM 1579 C CA . ARG A 1 205 ? 10.341 0.188 -12.650 1.00 95.38 205 ARG A CA 1
ATOM 158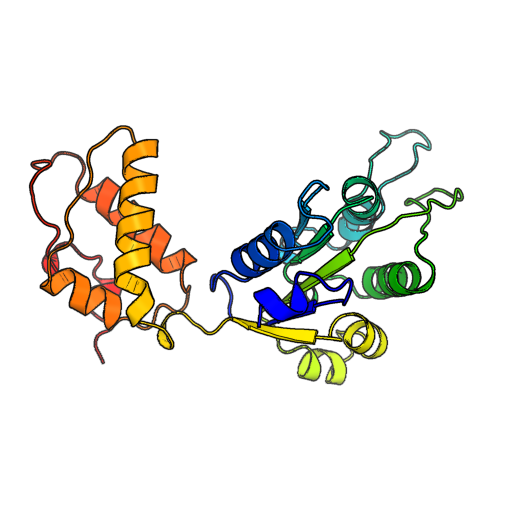0 C C . ARG A 1 205 ? 11.825 0.333 -12.304 1.00 95.38 205 ARG A C 1
ATOM 1582 O O . ARG A 1 205 ? 12.504 1.132 -12.939 1.00 95.38 205 ARG A O 1
ATOM 1589 N N . ASN A 1 206 ? 12.326 -0.448 -11.345 1.00 93.69 206 ASN A N 1
ATOM 1590 C CA . ASN A 1 206 ? 13.738 -0.403 -10.948 1.00 93.69 206 ASN A CA 1
ATOM 1591 C C . ASN A 1 206 ? 14.674 -0.759 -12.115 1.00 93.69 206 ASN A C 1
ATOM 1593 O O . ASN A 1 206 ? 15.760 -0.197 -12.235 1.00 93.69 206 ASN A O 1
ATOM 1597 N N . ASN A 1 207 ? 14.262 -1.685 -12.984 1.00 93.50 207 ASN A N 1
ATOM 1598 C CA . ASN A 1 207 ? 15.035 -2.022 -14.175 1.00 93.50 207 ASN A CA 1
ATOM 1599 C C . ASN A 1 207 ? 15.023 -0.901 -15.211 1.00 93.50 207 ASN A C 1
ATOM 1601 O O . ASN A 1 207 ? 16.080 -0.578 -15.742 1.00 93.50 207 ASN A O 1
ATOM 1605 N N . ILE A 1 208 ? 13.877 -0.258 -15.452 1.00 93.38 208 ILE A N 1
ATOM 1606 C CA . ILE A 1 208 ? 13.814 0.913 -16.340 1.00 93.38 208 ILE A CA 1
ATOM 1607 C C . ILE A 1 208 ? 14.684 2.059 -15.805 1.00 93.38 208 ILE A C 1
ATOM 1609 O O . ILE A 1 208 ? 15.423 2.676 -16.568 1.00 93.38 208 ILE A O 1
ATOM 1613 N N . GLU A 1 209 ? 14.679 2.296 -14.494 1.00 91.94 209 GLU A N 1
ATOM 1614 C CA . GLU A 1 209 ? 15.564 3.276 -13.856 1.00 91.94 209 GLU A CA 1
ATOM 1615 C C . GLU A 1 209 ? 17.046 2.941 -14.072 1.00 91.94 209 GLU A C 1
ATOM 1617 O O . GLU A 1 209 ? 17.825 3.799 -14.493 1.00 91.94 209 GLU A O 1
ATOM 1622 N N . ARG A 1 210 ? 17.432 1.674 -13.870 1.00 89.44 210 ARG A N 1
ATOM 1623 C CA . ARG A 1 210 ? 18.797 1.192 -14.126 1.00 89.44 210 ARG A CA 1
ATOM 1624 C C . ARG A 1 210 ? 19.206 1.393 -15.587 1.00 8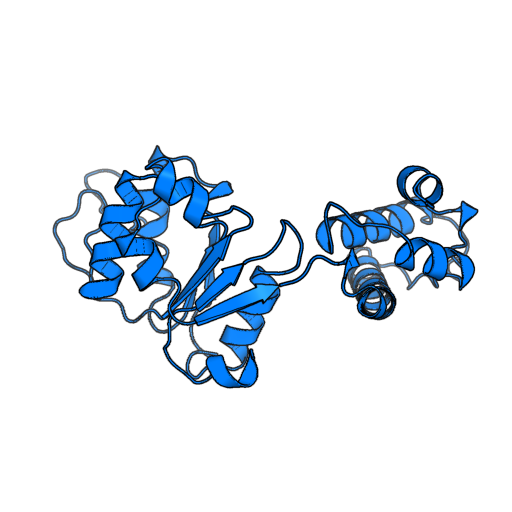9.44 210 ARG A C 1
ATOM 1626 O O . ARG A 1 210 ? 20.315 1.858 -15.829 1.00 89.44 210 ARG A O 1
ATOM 1633 N N . LEU A 1 211 ? 18.327 1.088 -16.542 1.00 88.31 211 LEU A N 1
ATOM 1634 C CA . LEU A 1 211 ? 18.588 1.285 -17.973 1.00 88.31 211 LEU A CA 1
ATOM 1635 C C . LEU A 1 211 ? 18.857 2.753 -18.309 1.00 88.31 211 LEU A C 1
ATOM 1637 O O . LEU A 1 211 ? 19.812 3.057 -19.017 1.00 88.31 211 LEU A O 1
ATOM 1641 N N . ILE A 1 212 ? 18.057 3.667 -17.761 1.00 86.00 212 ILE A N 1
ATOM 1642 C CA . ILE A 1 212 ? 18.230 5.108 -17.969 1.00 86.00 212 ILE A CA 1
ATOM 1643 C C . ILE A 1 212 ? 19.573 5.598 -17.408 1.00 86.00 212 ILE A C 1
ATOM 1645 O O . ILE A 1 212 ? 20.250 6.402 -18.050 1.00 86.00 212 ILE A O 1
ATOM 1649 N N . ILE A 1 213 ? 19.972 5.113 -16.227 1.00 83.06 213 ILE A N 1
ATOM 1650 C CA . ILE A 1 213 ? 21.255 5.468 -15.602 1.00 83.06 213 ILE A CA 1
ATOM 1651 C C . ILE A 1 213 ? 22.431 4.935 -16.424 1.00 83.06 213 ILE A C 1
ATOM 1653 O O . ILE A 1 213 ? 23.396 5.665 -16.635 1.00 83.06 213 ILE A O 1
ATOM 1657 N N . LEU A 1 214 ? 22.362 3.682 -16.879 1.00 79.62 214 LEU A N 1
ATOM 1658 C CA . LEU A 1 214 ? 23.442 3.046 -17.639 1.00 79.62 214 LEU A CA 1
ATOM 1659 C C . LEU A 1 214 ? 23.597 3.638 -19.038 1.00 79.62 214 LEU A C 1
ATOM 1661 O O . LEU A 1 214 ? 24.718 3.773 -19.508 1.00 79.62 214 LEU A O 1
ATOM 1665 N N . ALA A 1 215 ? 22.498 4.064 -19.656 1.00 76.31 215 ALA A N 1
ATOM 1666 C CA . ALA A 1 215 ? 22.532 4.755 -20.937 1.00 76.31 215 ALA A CA 1
ATOM 1667 C C . ALA A 1 215 ? 22.947 6.237 -20.803 1.00 76.31 215 ALA A C 1
ATOM 1669 O O . ALA A 1 215 ? 22.944 6.987 -21.779 1.00 76.31 215 ALA A O 1
ATOM 1670 N N . ARG A 1 216 ? 23.254 6.744 -19.600 1.00 69.25 216 ARG A N 1
ATOM 1671 C CA . ARG A 1 216 ? 23.635 8.149 -19.408 1.00 69.25 216 ARG A CA 1
ATOM 1672 C C . ARG A 1 216 ? 25.030 8.403 -19.992 1.00 69.25 216 ARG A C 1
ATOM 1674 O O . ARG A 1 216 ? 26.024 7.958 -19.434 1.00 69.25 216 ARG A O 1
ATOM 1681 N N . GLY A 1 217 ? 25.097 9.201 -21.056 1.00 65.50 217 GLY A N 1
ATOM 1682 C CA . GLY A 1 217 ? 26.345 9.537 -21.760 1.00 65.50 217 GLY A CA 1
ATOM 1683 C C . GLY A 1 217 ? 26.364 9.078 -23.218 1.00 65.50 217 GLY A C 1
ATOM 1684 O O . GLY A 1 217 ? 27.120 9.636 -24.008 1.00 65.50 217 GLY A O 1
ATOM 1685 N N . ASP A 1 218 ? 25.479 8.148 -23.581 1.00 68.00 218 ASP A N 1
ATOM 1686 C CA . ASP A 1 218 ? 25.278 7.708 -24.963 1.00 68.00 218 ASP A CA 1
ATOM 1687 C C . ASP A 1 218 ? 24.377 8.679 -25.733 1.00 68.00 218 ASP A C 1
ATOM 1689 O O . ASP 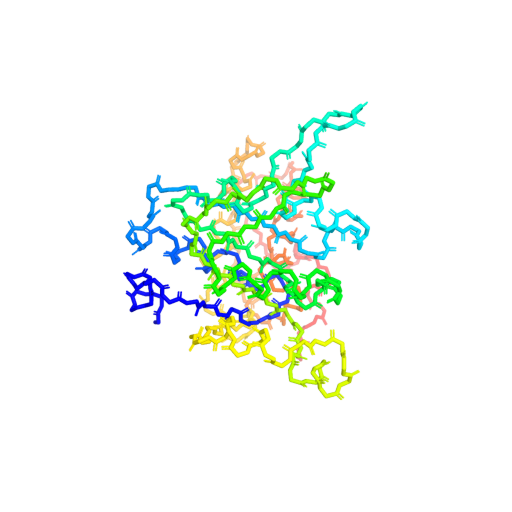A 1 218 ? 23.626 9.449 -25.123 1.00 68.00 218 ASP A O 1
ATOM 1693 N N . ASP A 1 219 ? 24.386 8.598 -27.067 1.00 79.00 219 ASP A N 1
ATOM 1694 C CA . ASP A 1 219 ? 23.490 9.365 -27.944 1.00 79.00 219 ASP A CA 1
ATOM 1695 C C . ASP A 1 219 ? 22.037 9.289 -27.427 1.00 79.00 219 ASP A C 1
ATOM 1697 O O . ASP A 1 219 ? 21.511 8.181 -27.293 1.00 79.00 219 ASP A O 1
ATOM 1701 N N . PRO A 1 220 ? 21.382 10.420 -27.091 1.00 73.75 220 PRO A N 1
ATOM 1702 C CA . PRO A 1 220 ? 19.998 10.444 -26.617 1.00 73.75 220 PRO A CA 1
ATOM 1703 C C . PRO A 1 220 ? 18.988 9.786 -27.565 1.00 73.75 220 PRO A C 1
ATOM 1705 O O . PRO A 1 220 ? 17.921 9.382 -27.110 1.00 73.75 220 PRO A O 1
ATOM 1708 N N . GLU A 1 221 ? 19.307 9.672 -28.856 1.00 80.69 221 GLU A N 1
ATOM 1709 C CA . GLU A 1 221 ? 18.458 9.004 -29.848 1.00 80.69 221 GLU A CA 1
ATOM 1710 C C . GLU A 1 221 ? 18.753 7.496 -29.973 1.00 80.69 221 GLU A C 1
ATOM 1712 O O . GLU A 1 221 ? 18.028 6.783 -30.673 1.00 80.69 221 GLU A O 1
ATOM 1717 N N . ALA A 1 222 ? 19.780 6.981 -29.283 1.00 83.38 222 ALA A N 1
ATOM 1718 C CA . ALA A 1 222 ? 20.105 5.560 -29.306 1.00 83.38 222 ALA A CA 1
ATOM 1719 C C . ALA A 1 222 ? 18.990 4.722 -28.665 1.00 83.38 222 ALA A C 1
ATOM 1721 O O . ALA A 1 222 ? 18.529 4.981 -27.546 1.00 83.38 222 ALA A O 1
ATOM 1722 N N . VAL A 1 223 ? 18.583 3.694 -29.407 1.00 89.25 223 VAL A N 1
ATOM 1723 C CA . VAL A 1 223 ? 17.553 2.731 -29.020 1.00 89.25 223 VAL A CA 1
ATOM 1724 C C . VAL A 1 223 ? 18.158 1.701 -28.070 1.00 89.25 223 VAL A C 1
ATOM 1726 O O . VAL A 1 223 ? 19.225 1.161 -28.341 1.00 89.25 223 VAL A O 1
ATOM 1729 N N . ILE A 1 224 ? 17.462 1.411 -26.972 1.00 89.44 224 ILE A N 1
ATOM 1730 C CA . ILE A 1 224 ? 17.842 0.348 -26.039 1.00 89.44 224 ILE A CA 1
ATOM 1731 C C . ILE A 1 224 ? 17.446 -0.995 -26.654 1.00 89.44 224 ILE A C 1
ATOM 1733 O O . ILE A 1 224 ? 16.257 -1.301 -26.758 1.00 89.44 224 ILE A O 1
ATOM 1737 N N . THR A 1 225 ? 18.439 -1.775 -27.054 1.00 90.06 225 THR A N 1
ATOM 1738 C CA . THR A 1 225 ? 18.320 -3.131 -27.602 1.00 90.06 225 THR A CA 1
ATOM 1739 C C . THR A 1 225 ? 18.494 -4.193 -26.512 1.00 90.06 225 THR A C 1
ATOM 1741 O O . THR A 1 225 ? 18.812 -3.881 -25.361 1.00 90.06 225 THR A O 1
ATOM 1744 N N . ALA A 1 226 ? 18.212 -5.456 -26.835 1.00 87.69 226 ALA A N 1
ATOM 1745 C CA . ALA A 1 226 ? 18.179 -6.543 -25.855 1.00 87.69 226 ALA A CA 1
ATOM 1746 C C . ALA A 1 226 ? 19.537 -6.799 -25.168 1.00 87.69 226 ALA A C 1
ATOM 1748 O O . ALA A 1 226 ? 19.564 -7.192 -24.005 1.00 87.69 226 ALA A O 1
ATOM 1749 N N . ASP A 1 227 ? 20.654 -6.531 -25.845 1.00 85.06 227 ASP A N 1
ATOM 1750 C CA . ASP A 1 227 ? 22.026 -6.649 -25.325 1.00 85.06 227 ASP A CA 1
ATOM 1751 C C . ASP A 1 227 ? 22.369 -5.610 -24.245 1.00 85.06 227 ASP A C 1
ATOM 1753 O O . ASP A 1 227 ? 23.294 -5.814 -23.460 1.00 85.06 227 ASP A O 1
ATOM 1757 N N . LEU A 1 228 ? 21.599 -4.521 -24.171 1.00 84.06 228 LEU A N 1
ATOM 1758 C CA . LEU A 1 228 ? 21.732 -3.490 -23.141 1.00 84.06 228 LEU A CA 1
ATOM 1759 C C . LEU A 1 228 ? 20.874 -3.781 -21.901 1.00 84.06 228 LEU A C 1
ATOM 1761 O O . LEU A 1 228 ? 20.964 -3.059 -20.903 1.00 84.06 228 LEU A O 1
ATOM 1765 N N . LEU A 1 229 ? 20.035 -4.824 -21.937 1.00 85.50 229 LEU A N 1
ATOM 1766 C CA . LEU A 1 229 ? 19.276 -5.251 -20.768 1.00 85.50 229 LEU A CA 1
ATOM 1767 C C . LEU A 1 229 ? 20.206 -5.904 -19.730 1.00 85.50 229 LEU A C 1
ATOM 1769 O O . LEU A 1 229 ? 21.136 -6.625 -20.090 1.00 85.50 229 LEU A O 1
ATOM 1773 N N . PRO A 1 230 ? 19.962 -5.702 -18.422 1.00 80.00 230 PRO A N 1
ATOM 1774 C CA . PRO A 1 230 ? 20.685 -6.424 -17.382 1.00 80.00 230 PRO A CA 1
ATOM 1775 C C . PRO A 1 230 ? 20.620 -7.943 -17.596 1.00 80.00 230 PRO A C 1
ATOM 1777 O O . PRO A 1 230 ? 19.541 -8.479 -17.852 1.00 80.00 230 PRO A O 1
ATOM 1780 N N . ALA A 1 231 ? 21.750 -8.637 -17.418 1.00 74.81 231 ALA A N 1
ATOM 1781 C CA . ALA A 1 231 ? 21.869 -10.087 -17.637 1.00 74.81 231 ALA A CA 1
ATOM 1782 C C . ALA A 1 231 ? 20.800 -10.908 -16.891 1.00 74.81 231 ALA A C 1
ATOM 1784 O O . ALA A 1 231 ? 20.263 -11.869 -17.422 1.00 74.81 231 ALA A O 1
ATOM 1785 N N . GLU A 1 232 ? 20.399 -10.457 -15.700 1.00 73.62 232 GLU A N 1
ATOM 1786 C CA . GLU A 1 232 ? 19.342 -11.067 -14.880 1.00 73.62 232 GLU A CA 1
ATOM 1787 C C . GLU A 1 232 ? 17.981 -11.179 -15.607 1.00 73.62 232 GLU A C 1
ATOM 1789 O O . GLU A 1 232 ? 17.195 -12.080 -15.313 1.00 73.62 232 GLU A O 1
ATOM 1794 N N . ILE A 1 233 ? 17.707 -10.276 -16.558 1.00 75.31 233 ILE A N 1
ATOM 1795 C CA . ILE A 1 233 ? 16.501 -10.284 -17.399 1.00 75.31 233 ILE A CA 1
ATOM 1796 C C . ILE A 1 233 ? 16.720 -11.108 -18.678 1.00 75.31 233 ILE A C 1
ATOM 1798 O O . ILE A 1 233 ? 15.786 -11.751 -19.154 1.00 75.31 233 ILE A O 1
ATOM 1802 N N . GLY A 1 234 ? 17.934 -11.078 -19.237 1.00 60.28 234 GLY A N 1
ATOM 1803 C CA . GLY A 1 234 ? 18.288 -11.795 -20.467 1.00 60.28 234 GLY A CA 1
ATOM 1804 C C . GLY A 1 234 ? 18.425 -13.311 -20.286 1.00 60.28 234 GLY A C 1
ATOM 1805 O O . GLY A 1 234 ? 18.024 -14.064 -21.169 1.00 60.28 234 GLY A O 1
ATOM 1806 N N . ASP A 1 235 ? 18.920 -13.761 -19.129 1.00 56.12 235 ASP A N 1
ATOM 1807 C CA . ASP A 1 235 ? 19.212 -15.176 -18.839 1.00 56.12 235 ASP A CA 1
ATOM 1808 C C . ASP A 1 235 ? 17.992 -15.976 -18.344 1.00 56.12 235 ASP A C 1
ATOM 1810 O O . ASP A 1 235 ? 18.065 -17.191 -18.174 1.00 56.12 235 ASP A O 1
ATOM 1814 N N . THR A 1 236 ? 16.858 -15.315 -18.095 1.00 49.81 236 THR A N 1
ATOM 1815 C CA . THR A 1 236 ? 15.622 -15.937 -17.582 1.00 49.81 236 THR A CA 1
ATOM 1816 C C . THR A 1 236 ? 14.562 -16.161 -18.665 1.00 49.81 236 THR A C 1
ATOM 1818 O O . THR A 1 236 ? 13.365 -16.258 -18.371 1.00 49.81 236 THR A O 1
ATOM 1821 N N . LEU A 1 237 ? 14.996 -16.281 -19.923 1.00 45.31 237 LEU A N 1
ATOM 1822 C CA . LEU A 1 237 ? 14.183 -16.883 -20.978 1.00 45.31 237 LEU A CA 1
ATOM 1823 C C . LEU A 1 237 ? 13.949 -18.371 -20.632 1.00 45.31 237 LEU A C 1
ATOM 1825 O O . LEU A 1 237 ? 14.919 -19.058 -20.307 1.00 45.31 237 LEU A O 1
ATOM 1829 N N . PRO A 1 238 ? 12.696 -18.865 -20.631 1.00 46.25 238 PRO A N 1
ATOM 1830 C CA . PRO A 1 238 ? 12.427 -20.291 -20.465 1.00 46.25 238 PRO A CA 1
ATOM 1831 C C . PRO A 1 238 ? 12.999 -21.134 -21.611 1.00 46.25 238 PRO A C 1
ATOM 1833 O O . PRO A 1 238 ? 13.088 -20.616 -22.750 1.00 46.25 238 PRO A O 1
#

Foldseek 3Di:
DLLVPLQDLAFEEEEEAAQLCSVVSVLSSQCNYPLVVFDEFEDELVVDDQVCLQCQAQNADDPPDDTGHHSQRNQASGEYEYEACLSHAPVVLVQVLVCLPPQWHAHHVGPDIDHGDYRYYYYHHDDQVVCVVVVSHDPSSCCSRHPDYHYRYACLVVLVCLVVLLQVLQVVLCVVVVHDRAAEDPQLSVLSSQFRPSNGSVVSSVQSNVLVVVCPPPDSHDYHHNVSGPVVSVVPRD

Sequence (238 aa):
TIERVAPTNSRIMITGPSGAGKELTARAIHALSTRSKGPFVNLNAATITPERMEVELFGTESDGGERKVGALEEAHGGILYLNEIADMPRETQNKILRVLVDQQFERVGGTKRIKVDVRIISSTAQNLEAMIAEGRFREDLFHRLAVVPVIVPPLADRRDDIPALVEFFMTQIAEQAGIKPRKIGPDAMAVLQSHSWPGNIRQLRNNIERLIILARGDDPEAVITADLLPAEIGDTLP

Solvent-accessible surface area (backbone atoms only — not comparable to full-atom values): 12973 Å² total; per-residue (Å²): 109,56,84,73,52,17,63,48,84,69,32,30,26,36,37,36,50,64,46,36,48,64,66,59,52,52,50,51,27,41,64,59,19,87,41,45,90,36,41,78,35,80,46,53,30,78,79,47,55,71,90,47,43,53,43,54,42,46,3,33,48,58,88,92,57,82,66,40,87,8,45,54,66,67,4,42,62,12,29,34,34,35,34,35,53,78,55,4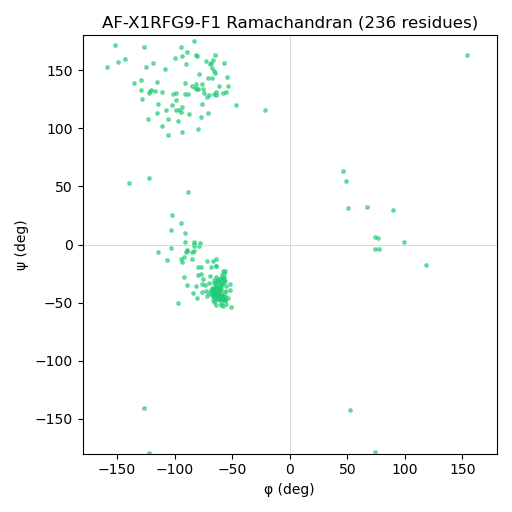4,43,66,72,53,53,58,54,54,44,47,30,76,72,67,37,37,50,50,26,47,95,42,85,62,76,44,78,44,55,59,42,51,36,38,26,28,62,67,66,59,69,62,31,32,77,70,67,65,40,56,64,74,44,45,64,63,39,48,68,40,77,42,80,39,64,51,40,57,83,44,37,85,54,43,65,61,51,48,54,53,47,40,46,56,51,19,60,75,69,75,50,75,61,65,50,74,28,74,62,25,49,50,46,64,45,67,34,62,48,86,43,13,54,50,45,52,48,53,48,52,52,48,48,55,61,70,52,62,88,54,68,70,84,51,61,43,41,52,88,71,48,60,62,83,58,65,73,54,65,131

Nearest PDB structures (foldseek):
  5m7p-assembly1_A  TM=9.586E-01  e=1.510E-40  Brucella abortus str. 2308 A
  5m7n-assembly1_A  TM=9.619E-01  e=4.676E-39  Brucella abortus str. 2308 A
  5m7o-assembly1_A  TM=9.430E-01  e=8.403E-40  Brucella abortus str. 2308 A
  5m7o-assembly1_B  TM=9.575E-01  e=9.177E-39  Brucella abortus str. 2308 A
  5m7n-assembly1_B  TM=9.465E-01  e=3.659E-39  Brucella abortus str. 2308 A

InterPro domains:
  IPR002078 RNA polymerase sigma factor 54 interaction domain [PF00158] (2-150)
  IPR002078 RNA polymerase sigma factor 54 interaction domain [PS50045] (1-213)
  IPR003593 AAA+ ATPase domain [SM00382] (8-147)
  IPR025944 Sigma-54 interaction domain, conserved site [PS00688] (197-206)
  IPR027417 P-loop containing nucleoside triphosphate hydrolase [G3DSA:3.40.50.300] (1-154)
  IPR027417 P-loop containing nucleoside triphosphate hydrolase [SSF52540] (2-218)
  IPR058031 NorR-like, AAA+ ATPase lid domain [PF25601] (157-234)

Radius of gyration: 21.27 Å; Cα contacts (8 Å, |Δi|>4): 402; chains: 1; bounding box: 46×38×60 Å